Protein AF-A0A935GB33-F1 (afdb_monomer)

Radius of gyration: 17.83 Å; Cα contacts (8 Å, |Δi|>4): 329; chains: 1; bounding box: 33×54×45 Å

Mean predicted aligned error: 6.92 Å

Structure (mmCIF, N/CA/C/O backbone):
data_AF-A0A935GB33-F1
#
_entry.id   AF-A0A935GB33-F1
#
loop_
_atom_site.group_PDB
_atom_site.id
_atom_site.type_symbol
_atom_site.label_atom_id
_atom_site.label_alt_id
_atom_site.label_c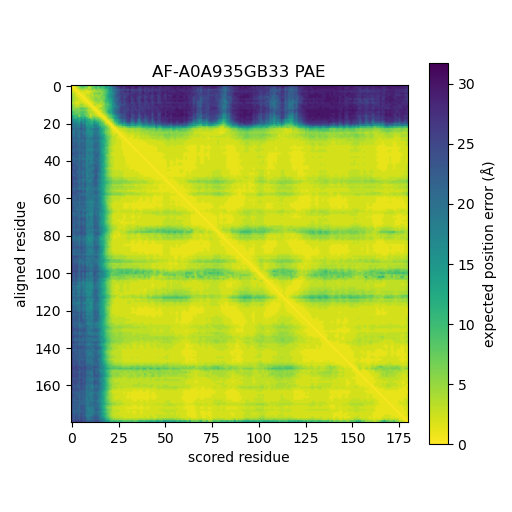omp_id
_atom_site.label_asym_id
_atom_site.label_entity_id
_atom_site.label_seq_id
_atom_site.pdbx_PDB_ins_code
_atom_site.Cartn_x
_atom_site.Cartn_y
_atom_site.Cartn_z
_atom_site.occupancy
_atom_site.B_iso_or_equiv
_atom_site.auth_seq_id
_atom_site.auth_comp_id
_atom_site.auth_asym_id
_atom_site.auth_atom_id
_atom_site.pdbx_PDB_model_num
ATOM 1 N N . MET A 1 1 ? 1.164 32.847 28.501 1.00 50.59 1 MET A N 1
ATOM 2 C CA . MET A 1 1 ? 0.977 33.457 27.166 1.00 50.59 1 MET A CA 1
ATOM 3 C C . MET A 1 1 ? 1.700 32.565 26.165 1.00 50.59 1 MET A C 1
ATOM 5 O O . MET A 1 1 ? 2.848 32.253 26.447 1.00 50.59 1 MET A O 1
ATOM 9 N N . PRO A 1 2 ? 1.063 32.065 25.093 1.00 57.72 2 PRO A N 1
ATOM 10 C CA . PRO A 1 2 ? 1.749 31.252 24.087 1.00 57.72 2 PRO A CA 1
ATOM 11 C C . PRO A 1 2 ? 2.741 32.100 23.282 1.00 57.72 2 PRO A C 1
ATOM 13 O O . PRO A 1 2 ? 2.405 33.224 22.909 1.00 57.72 2 PRO A O 1
ATOM 16 N N . GLU A 1 3 ? 3.931 31.573 22.997 1.00 69.00 3 GLU A N 1
ATOM 17 C CA . GLU A 1 3 ? 4.919 32.260 22.161 1.00 69.00 3 GLU A CA 1
ATOM 18 C C . GLU A 1 3 ? 4.658 31.997 20.673 1.00 69.00 3 GLU A C 1
ATOM 20 O O . GLU A 1 3 ? 4.295 30.889 20.268 1.00 69.00 3 GLU A O 1
ATOM 25 N N . LEU A 1 4 ? 4.817 33.039 19.854 1.00 71.38 4 LEU A N 1
ATOM 26 C CA . LEU A 1 4 ? 4.631 32.997 18.405 1.00 71.38 4 LEU A CA 1
ATOM 27 C C . LEU A 1 4 ? 5.950 33.336 17.703 1.00 71.38 4 LEU A C 1
ATOM 29 O O . LEU A 1 4 ? 6.649 34.268 18.099 1.00 71.38 4 LEU A O 1
ATOM 33 N N . ASN A 1 5 ? 6.283 32.627 16.623 1.00 74.00 5 ASN A N 1
ATOM 34 C CA . ASN A 1 5 ? 7.422 32.988 15.777 1.00 74.00 5 ASN A CA 1
ATOM 35 C C . ASN A 1 5 ? 7.107 34.198 14.872 1.00 74.00 5 ASN A C 1
ATOM 37 O O . ASN A 1 5 ? 5.963 34.633 14.752 1.00 74.00 5 ASN A O 1
ATOM 41 N N . ARG A 1 6 ? 8.115 34.701 14.141 1.00 71.12 6 ARG A N 1
ATOM 42 C CA . ARG A 1 6 ? 7.979 35.841 13.200 1.00 71.12 6 ARG A CA 1
ATOM 43 C C . ARG A 1 6 ? 6.944 35.641 12.078 1.00 71.12 6 ARG A C 1
ATOM 45 O O . ARG A 1 6 ? 6.646 36.589 11.362 1.00 71.12 6 ARG A O 1
ATOM 52 N N . LYS A 1 7 ? 6.429 34.422 11.894 1.00 69.50 7 LYS A N 1
ATOM 53 C CA . LYS A 1 7 ? 5.377 34.072 10.927 1.00 69.50 7 LYS A CA 1
ATOM 54 C C . LYS A 1 7 ? 4.004 33.864 11.586 1.00 69.50 7 LYS A C 1
ATOM 56 O O . LYS A 1 7 ? 3.079 33.454 10.898 1.00 69.50 7 LYS A O 1
ATOM 61 N N . GLY A 1 8 ? 3.868 34.125 12.889 1.00 65.06 8 GLY A N 1
ATOM 62 C CA . GLY A 1 8 ? 2.619 33.960 13.635 1.00 65.06 8 GLY A CA 1
ATOM 63 C C . GLY A 1 8 ? 2.299 32.517 14.037 1.00 65.06 8 GLY A C 1
ATOM 64 O O . GLY A 1 8 ? 1.155 32.231 14.374 1.00 65.06 8 GLY A O 1
ATOM 65 N N . ASN A 1 9 ? 3.273 31.599 14.009 1.00 66.69 9 ASN A N 1
ATOM 66 C CA . ASN A 1 9 ? 3.050 30.208 14.419 1.00 66.69 9 ASN A CA 1
ATOM 67 C C . ASN A 1 9 ? 3.400 30.004 15.891 1.00 66.69 9 ASN A C 1
ATOM 69 O O . ASN A 1 9 ? 4.436 30.489 16.338 1.00 66.69 9 ASN A O 1
ATOM 73 N N . LEU A 1 10 ? 2.594 29.205 16.593 1.00 64.31 10 LEU A N 1
ATOM 74 C CA . LEU A 1 10 ? 2.860 28.764 17.963 1.00 64.31 10 LEU A CA 1
ATOM 75 C C . LEU A 1 10 ? 4.163 27.959 18.043 1.00 64.31 10 LEU A C 1
ATOM 77 O O . LEU A 1 10 ? 4.346 26.977 17.314 1.00 64.31 10 LEU A O 1
ATOM 81 N N . ILE A 1 11 ? 5.044 28.377 18.945 1.00 66.94 11 ILE A N 1
ATOM 82 C CA . ILE A 1 11 ? 6.321 27.729 19.247 1.00 66.94 11 ILE A CA 1
ATOM 83 C C . ILE A 1 11 ? 6.342 27.241 20.699 1.00 66.94 11 ILE A C 1
ATOM 85 O O . ILE A 1 11 ? 5.613 27.758 21.549 1.00 66.94 11 ILE A O 1
ATOM 89 N N . ASP A 1 12 ? 7.111 26.190 20.967 1.00 69.25 12 ASP A N 1
ATOM 90 C CA . ASP A 1 12 ? 7.412 25.761 22.334 1.00 69.25 12 ASP A CA 1
ATOM 91 C C . ASP A 1 12 ? 8.502 26.638 22.978 1.00 69.25 12 ASP A C 1
ATOM 93 O O . ASP A 1 12 ? 9.050 27.536 22.338 1.00 69.25 12 ASP A O 1
ATOM 97 N N . GLY A 1 13 ? 8.809 26.384 24.256 1.00 62.38 13 GLY A N 1
ATOM 98 C CA . GLY A 1 13 ? 9.812 27.138 25.021 1.00 62.38 13 GLY A CA 1
ATOM 99 C C . GLY A 1 13 ? 11.254 27.011 24.504 1.00 62.38 13 GL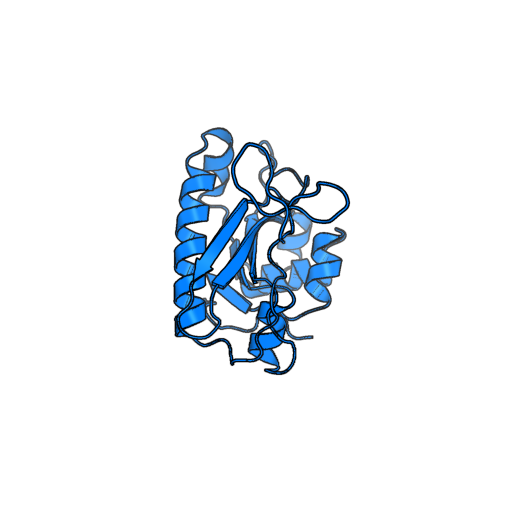Y A C 1
ATOM 100 O O . GLY A 1 13 ? 12.140 27.663 25.047 1.00 62.38 13 GLY A O 1
ATOM 101 N N . GLU A 1 14 ? 11.492 26.203 23.466 1.00 69.00 14 GLU A N 1
ATOM 102 C CA . GLU A 1 14 ? 12.777 26.063 22.770 1.00 69.00 14 GLU A CA 1
ATOM 103 C C . GLU A 1 14 ? 12.753 26.688 21.359 1.00 69.00 14 GLU A C 1
ATOM 105 O O . GLU A 1 14 ? 13.723 26.591 20.605 1.00 69.00 14 GLU A O 1
ATOM 110 N N . GLY A 1 15 ? 11.653 27.347 20.974 1.00 51.81 15 GLY A N 1
ATOM 111 C CA . GLY A 1 15 ? 11.504 27.995 19.672 1.00 51.81 15 GLY A CA 1
ATOM 112 C C . GLY A 1 15 ? 11.210 27.040 18.511 1.00 51.81 15 GLY A C 1
ATOM 113 O O . GLY A 1 15 ? 11.241 27.466 17.349 1.00 51.81 15 GLY A O 1
ATOM 114 N N . GLN A 1 16 ? 10.901 25.767 18.783 1.00 49.91 16 GLN A N 1
ATOM 115 C CA . GLN A 1 16 ? 10.479 24.818 17.755 1.00 49.91 16 GLN A CA 1
ATOM 116 C C . GLN A 1 16 ? 8.986 24.980 17.469 1.00 49.91 16 GLN A C 1
ATOM 118 O O . GLN A 1 16 ? 8.183 25.286 18.350 1.00 49.91 16 GLN A O 1
ATOM 123 N N . MET A 1 17 ? 8.587 24.789 16.204 1.00 50.03 17 MET A N 1
ATOM 124 C CA . MET A 1 17 ? 7.161 24.749 15.879 1.00 50.03 17 MET A CA 1
ATOM 125 C C . MET A 1 17 ? 6.519 23.609 16.656 1.00 50.03 17 MET A C 1
ATOM 127 O O . MET A 1 17 ? 6.901 22.452 16.475 1.00 50.03 17 MET A O 1
ATOM 131 N N . LYS A 1 18 ? 5.497 23.932 17.451 1.00 45.66 18 LYS A N 1
ATOM 132 C CA . LYS A 1 18 ? 4.696 22.930 18.142 1.00 45.66 18 LYS A CA 1
ATOM 133 C C . LYS A 1 18 ? 3.981 22.100 17.074 1.00 45.66 18 LYS A C 1
ATOM 135 O O . LYS A 1 18 ? 3.004 22.552 16.475 1.00 45.66 18 LYS A O 1
ATOM 140 N N . GLY A 1 19 ? 4.517 20.923 16.748 1.00 48.41 19 GLY A N 1
ATOM 141 C CA . GLY A 1 19 ? 3.846 19.988 15.851 1.00 48.41 19 GLY A CA 1
ATOM 142 C C . GLY A 1 19 ? 2.452 19.723 16.409 1.00 48.41 19 GLY A C 1
ATOM 143 O O . GLY A 1 19 ? 2.329 19.442 17.599 1.00 48.41 19 GLY A O 1
ATOM 144 N N . LYS A 1 20 ? 1.399 19.864 15.590 1.00 51.56 20 LYS A N 1
ATOM 145 C CA . LYS A 1 20 ? 0.052 19.418 15.979 1.00 51.56 20 LYS A CA 1
ATOM 146 C C . LYS A 1 20 ? 0.195 17.987 16.500 1.00 51.56 20 LYS A C 1
ATOM 148 O O . LYS A 1 20 ? 0.631 17.118 15.746 1.00 51.56 20 LYS A O 1
ATOM 153 N N . GLU A 1 21 ? -0.118 17.755 17.772 1.00 54.72 21 GLU A N 1
ATOM 154 C CA . GLU A 1 21 ? -0.165 16.399 18.308 1.00 54.72 21 GLU A CA 1
ATOM 155 C C . GLU A 1 21 ? -1.180 15.612 17.480 1.00 54.72 21 GLU A C 1
ATOM 157 O O . GLU A 1 21 ? -2.359 15.962 17.413 1.00 54.72 21 GLU A O 1
ATOM 162 N N . GLU A 1 22 ? -0.714 14.579 16.783 1.00 65.81 22 GLU A N 1
ATOM 163 C CA . GLU A 1 22 ? -1.601 13.687 16.048 1.00 65.81 22 GLU A CA 1
ATOM 164 C C . GLU A 1 22 ? -2.379 12.844 17.051 1.00 65.81 22 GLU A C 1
ATOM 166 O O . GLU A 1 22 ? -1.890 11.829 17.558 1.00 65.81 22 GLU A O 1
ATOM 171 N N . VAL A 1 23 ? -3.591 13.305 17.353 1.00 82.38 23 VAL A N 1
ATOM 172 C CA . VAL A 1 23 ? -4.517 12.633 18.257 1.00 82.38 23 VAL A CA 1
ATOM 173 C C . VAL A 1 23 ? -4.934 11.305 17.639 1.00 82.38 23 VAL A C 1
ATOM 175 O O . VAL A 1 23 ? -5.367 11.238 16.484 1.00 82.38 23 VAL A O 1
ATOM 178 N N . ARG A 1 24 ? -4.799 10.230 18.416 1.00 89.81 24 ARG A N 1
ATOM 179 C CA . ARG A 1 24 ? -5.243 8.896 18.021 1.00 89.81 24 ARG A CA 1
ATOM 180 C C . ARG A 1 24 ? -6.766 8.800 18.135 1.00 89.81 24 ARG A C 1
ATOM 182 O O . ARG A 1 24 ? -7.323 9.179 19.157 1.00 89.81 24 ARG A O 1
ATOM 189 N N . THR A 1 25 ? -7.407 8.276 17.098 1.00 91.62 25 THR A N 1
ATOM 190 C CA . THR A 1 25 ? -8.858 8.020 17.044 1.00 91.62 25 THR A CA 1
ATOM 191 C C . THR A 1 25 ? -9.121 6.524 17.100 1.00 91.62 25 THR A C 1
ATOM 193 O O . THR A 1 25 ? -8.315 5.742 16.599 1.00 91.62 25 THR A O 1
ATOM 196 N N . TYR A 1 26 ? -10.224 6.121 17.719 1.00 92.75 26 TYR A N 1
ATOM 197 C CA . TYR A 1 26 ? -10.604 4.708 17.887 1.00 92.75 26 TYR A CA 1
ATOM 198 C C . TYR A 1 26 ? -11.935 4.381 17.205 1.00 92.75 26 TYR A C 1
ATOM 200 O O . TYR A 1 26 ? -12.361 3.230 17.179 1.00 92.75 26 TYR A O 1
ATOM 208 N N . GLU A 1 27 ? -12.564 5.386 16.605 1.00 92.94 27 GLU A N 1
ATOM 209 C CA . GLU A 1 27 ? -13.714 5.273 15.729 1.00 92.94 27 GLU A CA 1
ATOM 210 C C . GLU A 1 27 ? -13.406 4.275 14.610 1.00 92.94 27 GLU A C 1
ATOM 212 O O . GLU A 1 27 ? -12.308 4.250 14.042 1.00 92.94 27 GLU A O 1
ATOM 217 N N . LYS A 1 28 ? -14.369 3.400 14.318 1.00 91.69 28 LYS A N 1
ATOM 218 C CA . LYS A 1 28 ? -14.201 2.343 13.321 1.00 91.69 28 LYS A CA 1
ATOM 219 C C . LYS A 1 28 ? -13.955 2.962 11.948 1.00 91.69 28 LYS A C 1
ATOM 221 O O . LYS A 1 28 ? -14.743 3.793 11.515 1.00 91.69 28 LYS A O 1
ATOM 226 N N . LEU A 1 29 ? -12.920 2.507 11.244 1.00 93.56 29 LEU A N 1
ATOM 227 C CA . LEU A 1 29 ? -12.699 2.900 9.855 1.00 93.56 29 LEU A CA 1
ATOM 228 C C . LEU A 1 29 ? -13.766 2.244 8.964 1.00 93.56 29 LEU A C 1
ATOM 230 O O . LEU A 1 29 ? -13.906 1.020 8.962 1.00 93.56 29 LEU A O 1
ATOM 234 N N . THR A 1 30 ? -14.552 3.052 8.256 1.00 94.00 30 THR A N 1
ATOM 235 C CA . THR A 1 30 ? -15.691 2.583 7.452 1.00 94.00 30 THR A CA 1
ATOM 236 C C . THR A 1 30 ? -15.315 2.353 5.991 1.00 94.00 30 THR A C 1
ATOM 238 O O . THR A 1 30 ? -14.260 2.776 5.519 1.00 94.00 30 THR A O 1
ATOM 241 N N . LYS A 1 31 ? -16.214 1.709 5.242 1.00 95.62 31 LYS A N 1
ATOM 242 C CA . LYS A 1 31 ? -16.109 1.564 3.785 1.00 95.62 31 LYS A CA 1
ATOM 243 C C . LYS A 1 31 ? -16.057 2.920 3.079 1.00 95.62 31 LYS A C 1
ATOM 245 O O . LYS A 1 31 ? -15.326 3.088 2.107 1.00 95.62 31 LYS A O 1
ATOM 250 N N . GLU A 1 32 ? -16.824 3.888 3.563 1.00 95.38 32 GLU A N 1
ATOM 251 C CA . GLU A 1 32 ? -16.869 5.253 3.043 1.00 95.38 32 GLU A CA 1
ATOM 252 C C . GLU A 1 32 ? -15.530 5.961 3.261 1.00 95.38 32 GLU A C 1
ATOM 254 O O . GLU A 1 32 ? -15.007 6.562 2.323 1.00 95.38 32 GLU A O 1
ATOM 259 N N . ASP A 1 33 ? -14.926 5.797 4.444 1.00 95.75 33 ASP A N 1
ATOM 260 C CA . ASP A 1 33 ? -13.579 6.306 4.719 1.00 95.75 33 ASP A CA 1
ATOM 261 C C . ASP A 1 33 ? -12.549 5.669 3.762 1.00 95.75 33 ASP A C 1
ATOM 263 O O . ASP A 1 33 ? -11.711 6.371 3.196 1.00 95.75 33 ASP A O 1
ATOM 267 N N . LEU A 1 34 ? -12.630 4.353 3.508 1.00 97.56 34 LEU A N 1
ATOM 268 C CA . LEU A 1 34 ? -11.745 3.677 2.547 1.00 97.56 34 LEU A CA 1
ATOM 269 C C . LEU A 1 34 ? -11.911 4.197 1.114 1.00 97.56 34 LEU A C 1
ATOM 271 O O . LEU A 1 34 ? -10.910 4.354 0.414 1.00 97.56 34 LEU A O 1
ATOM 275 N N . LYS A 1 35 ? -13.140 4.502 0.677 1.00 97.31 35 LYS A N 1
ATOM 276 C CA . LYS A 1 35 ? -13.392 5.121 -0.638 1.00 97.31 35 LYS A CA 1
ATOM 277 C C . LYS A 1 35 ? -12.773 6.515 -0.724 1.00 97.31 35 LYS A C 1
ATOM 279 O O . LYS A 1 35 ? -12.182 6.859 -1.746 1.00 97.31 35 LYS A O 1
ATOM 284 N N . GLU A 1 36 ? -12.874 7.305 0.342 1.00 96.94 36 GLU A N 1
ATOM 285 C CA . GLU A 1 36 ? -12.264 8.636 0.397 1.00 96.94 36 GLU A CA 1
ATOM 286 C C . GLU A 1 36 ? -10.727 8.542 0.329 1.00 96.94 36 GLU A C 1
ATOM 288 O O . GLU A 1 36 ? -10.080 9.252 -0.446 1.00 96.94 36 GLU A O 1
ATOM 293 N N . ILE A 1 37 ? -10.133 7.595 1.066 1.00 98.06 37 ILE A N 1
ATOM 294 C CA . ILE A 1 37 ? -8.691 7.310 1.010 1.00 98.06 37 ILE A CA 1
ATOM 295 C C . ILE A 1 37 ? -8.279 6.856 -0.399 1.00 98.06 37 ILE A C 1
ATOM 297 O O . ILE A 1 37 ? -7.273 7.341 -0.924 1.00 98.06 37 ILE A O 1
ATOM 301 N N . GLU A 1 38 ? -9.044 5.959 -1.032 1.00 98.50 38 GLU A N 1
ATOM 302 C CA . GLU A 1 38 ? -8.798 5.501 -2.404 1.00 98.50 38 GLU A CA 1
ATOM 303 C C . GLU A 1 38 ? -8.821 6.676 -3.395 1.00 98.50 38 GLU A C 1
ATOM 305 O O . GLU A 1 38 ? -7.942 6.779 -4.256 1.00 98.50 38 GLU A O 1
ATOM 310 N N . GLN A 1 39 ? -9.772 7.605 -3.259 1.00 98.00 39 GLN A N 1
ATOM 311 C CA . GLN A 1 39 ? -9.845 8.792 -4.109 1.00 98.00 39 GLN A CA 1
ATOM 312 C C . GLN A 1 39 ? -8.578 9.650 -3.988 1.00 98.00 39 GLN A C 1
ATOM 314 O O . GLN A 1 39 ? -7.959 9.976 -5.007 1.00 98.00 39 GLN A O 1
ATOM 319 N N . TYR A 1 40 ? -8.139 9.963 -2.766 1.00 98.25 40 TYR A N 1
ATOM 320 C CA . TYR A 1 40 ? -6.897 10.715 -2.570 1.00 98.25 40 TYR A CA 1
ATOM 321 C C . TYR A 1 40 ? -5.671 9.951 -3.086 1.00 98.25 40 TYR A C 1
ATOM 323 O O . TYR A 1 40 ? -4.739 10.554 -3.625 1.00 98.25 40 TYR A O 1
ATOM 331 N N . ALA A 1 41 ? -5.674 8.621 -2.981 1.00 98.56 41 ALA A N 1
ATOM 332 C CA . ALA A 1 41 ? -4.616 7.794 -3.540 1.00 98.56 41 ALA A CA 1
ATOM 333 C C . ALA A 1 41 ? -4.583 7.857 -5.078 1.00 98.56 41 ALA A C 1
ATOM 335 O O . ALA A 1 41 ? -3.506 7.975 -5.663 1.00 98.56 41 ALA A O 1
ATOM 336 N N . LYS A 1 42 ? -5.741 7.856 -5.750 1.00 98.44 42 LYS A N 1
ATOM 337 C CA . LYS A 1 42 ? -5.839 8.024 -7.212 1.00 98.44 42 LYS A CA 1
ATOM 338 C C . LYS A 1 42 ? -5.356 9.405 -7.669 1.00 98.44 42 LYS A C 1
ATOM 340 O O . LYS A 1 42 ? -4.692 9.508 -8.701 1.00 98.44 42 LYS A O 1
ATOM 345 N N . GLU A 1 43 ? -5.641 10.464 -6.913 1.00 98.31 43 GLU A N 1
ATOM 346 C CA . GLU A 1 43 ? -5.107 11.810 -7.182 1.00 98.31 43 GLU A CA 1
ATOM 347 C C . GLU A 1 43 ? -3.575 11.841 -7.080 1.00 98.31 43 GLU A C 1
ATOM 349 O O . GLU A 1 43 ? -2.885 12.364 -7.962 1.00 98.31 43 GLU A O 1
ATOM 354 N N . GLU A 1 44 ? -3.025 11.221 -6.036 1.00 98.31 44 GLU A N 1
ATOM 355 C CA . GLU A 1 44 ? -1.581 11.091 -5.861 1.00 98.31 44 GLU A CA 1
ATOM 356 C C . GLU A 1 44 ? -0.932 10.232 -6.955 1.00 98.31 44 GLU A C 1
ATOM 358 O O . GLU A 1 44 ? 0.160 10.574 -7.420 1.00 98.31 44 GLU A O 1
ATOM 363 N N . LEU A 1 45 ? -1.588 9.153 -7.398 1.00 98.38 45 LEU A N 1
ATOM 364 C CA . LEU A 1 45 ? -1.121 8.328 -8.514 1.00 98.38 45 LEU A CA 1
ATOM 365 C C . LEU A 1 45 ? -0.972 9.170 -9.781 1.00 98.38 45 LEU A C 1
ATOM 367 O O . LEU A 1 45 ? 0.104 9.187 -10.376 1.00 98.38 45 LEU A O 1
ATOM 371 N N . LYS A 1 46 ? -2.014 9.929 -10.147 1.00 97.94 46 LYS A N 1
ATOM 372 C CA . LYS A 1 46 ? -1.983 10.841 -11.302 1.00 97.94 46 LYS A CA 1
ATOM 373 C C . LYS A 1 46 ? -0.838 11.845 -11.177 1.00 97.94 46 LYS A C 1
ATOM 375 O O . LYS A 1 46 ? -0.050 12.012 -12.103 1.00 97.94 46 LYS A O 1
ATOM 380 N N . ARG A 1 47 ? -0.676 12.471 -10.006 1.00 97.25 47 ARG A N 1
ATOM 381 C CA . ARG A 1 47 ? 0.427 13.414 -9.749 1.00 97.25 47 ARG A CA 1
ATOM 382 C C . ARG A 1 47 ? 1.805 12.757 -9.895 1.00 97.25 47 ARG A C 1
ATOM 384 O O . ARG A 1 47 ? 2.742 13.400 -10.370 1.00 97.25 47 ARG A O 1
ATOM 391 N N . PHE A 1 48 ? 1.956 11.516 -9.436 1.00 96.94 48 PHE A N 1
ATOM 392 C CA . PHE A 1 48 ? 3.203 10.764 -9.543 1.00 96.94 48 PHE A CA 1
ATOM 393 C C . PHE A 1 48 ? 3.531 10.423 -11.002 1.00 96.94 48 PHE A C 1
ATOM 395 O O . PHE A 1 48 ? 4.653 10.695 -11.432 1.00 96.94 48 PHE A O 1
ATOM 402 N N . LEU A 1 49 ? 2.551 9.912 -11.753 1.00 96.88 49 LEU A N 1
ATOM 403 C CA . LEU A 1 49 ? 2.700 9.501 -13.153 1.00 96.88 49 LEU A CA 1
ATOM 404 C C . LEU A 1 49 ? 2.811 10.683 -14.130 1.00 96.88 49 LEU A C 1
ATOM 406 O O . LEU A 1 49 ? 3.448 10.547 -15.167 1.00 96.88 49 LEU A O 1
ATOM 410 N N . ASN A 1 50 ? 2.306 11.872 -13.781 1.00 96.38 50 ASN A N 1
ATOM 411 C CA . ASN A 1 50 ? 2.480 13.087 -14.594 1.00 96.38 50 ASN A CA 1
ATOM 412 C C . ASN A 1 50 ? 3.947 13.526 -14.749 1.00 96.38 50 ASN A C 1
ATOM 414 O O . ASN A 1 50 ? 4.266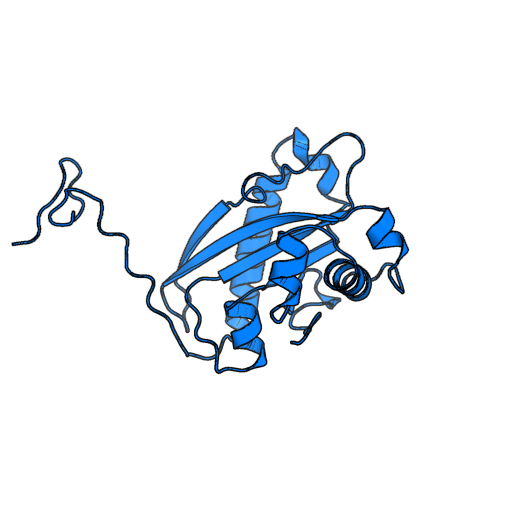 14.362 -15.593 1.00 96.38 50 ASN A O 1
ATOM 418 N N . LYS A 1 51 ? 4.859 12.993 -13.933 1.00 94.56 51 LYS A N 1
ATOM 419 C CA . LYS A 1 51 ? 6.294 13.221 -14.097 1.00 94.56 51 LYS A CA 1
ATOM 420 C C . LYS A 1 51 ? 6.814 12.323 -15.214 1.00 94.56 51 LYS A C 1
ATOM 422 O O . LYS A 1 51 ? 6.797 11.110 -15.046 1.00 94.56 51 LYS A O 1
ATOM 427 N N . GLU A 1 52 ? 7.374 12.914 -16.271 1.00 92.94 52 GLU A N 1
ATOM 428 C CA . GLU A 1 52 ? 7.859 12.199 -17.467 1.00 92.94 52 GLU A CA 1
ATOM 429 C C . GLU A 1 52 ? 8.660 10.932 -17.136 1.00 92.94 52 GLU A C 1
ATOM 431 O O . GLU A 1 52 ? 8.338 9.842 -17.595 1.00 92.94 52 GLU A O 1
ATOM 436 N N . LYS A 1 53 ? 9.624 11.055 -16.216 1.00 95.00 53 LYS A N 1
ATOM 437 C CA . LYS A 1 53 ? 10.455 9.943 -15.735 1.00 95.00 53 LYS A CA 1
ATOM 438 C C . LYS A 1 53 ? 9.656 8.723 -15.251 1.00 95.00 53 LYS A C 1
ATOM 440 O O . LYS A 1 53 ? 10.148 7.611 -15.371 1.00 95.00 53 LYS A O 1
ATOM 445 N N . TYR A 1 54 ? 8.486 8.914 -14.644 1.00 96.81 54 TYR A N 1
ATOM 446 C CA . TYR A 1 54 ? 7.719 7.856 -13.979 1.00 96.81 54 TYR A CA 1
ATOM 447 C C . TYR A 1 54 ? 6.500 7.377 -14.771 1.00 96.81 54 TYR A C 1
ATOM 449 O O . TYR A 1 54 ? 5.825 6.461 -14.306 1.00 96.81 54 TYR A O 1
ATOM 457 N N . LYS A 1 55 ? 6.246 7.917 -15.971 1.00 96.00 55 LYS A N 1
ATOM 458 C CA . LYS A 1 55 ? 5.156 7.457 -16.851 1.00 96.00 55 LYS A CA 1
ATOM 459 C C . LYS A 1 55 ? 5.230 5.964 -17.169 1.00 96.00 55 LYS A C 1
ATOM 461 O O . LYS A 1 55 ? 4.200 5.308 -17.255 1.00 96.00 55 LYS A O 1
ATOM 466 N N . VAL A 1 56 ? 6.438 5.398 -17.235 1.00 96.81 56 VAL A N 1
ATOM 467 C CA . VAL A 1 56 ? 6.662 3.955 -17.455 1.00 96.81 56 VAL A CA 1
ATOM 468 C C . VAL A 1 56 ? 5.954 3.053 -16.434 1.00 96.81 56 VAL A C 1
ATOM 470 O O . VAL A 1 56 ? 5.756 1.868 -16.693 1.00 96.81 56 VAL A O 1
ATOM 473 N N . TYR A 1 57 ? 5.567 3.594 -15.273 1.00 97.81 57 TYR A N 1
ATOM 474 C CA . TYR A 1 57 ? 4.869 2.853 -14.227 1.00 97.81 57 TYR A CA 1
ATOM 475 C C . TYR A 1 57 ? 3.341 2.827 -14.371 1.00 97.81 57 TYR A C 1
ATOM 477 O O . TYR A 1 57 ? 2.691 2.148 -13.578 1.00 97.81 57 TYR A O 1
ATOM 485 N N . GLU A 1 58 ? 2.757 3.514 -15.358 1.00 95.50 58 GLU A N 1
ATOM 486 C CA . GLU A 1 58 ? 1.300 3.572 -15.562 1.00 95.50 58 GLU A CA 1
ATOM 487 C C . GLU A 1 58 ? 0.681 2.175 -15.704 1.00 95.50 58 GLU A C 1
ATOM 489 O O . GLU A 1 58 ? -0.239 1.827 -14.970 1.00 95.50 58 GLU A O 1
ATOM 494 N N . ASN A 1 59 ? 1.285 1.323 -16.536 1.00 95.56 59 ASN A N 1
ATOM 495 C CA . ASN A 1 59 ? 0.847 -0.063 -16.751 1.00 95.56 59 ASN A CA 1
ATOM 496 C C . ASN A 1 59 ? 1.549 -1.074 -15.830 1.00 95.56 59 ASN A C 1
ATOM 498 O O . ASN A 1 59 ? 1.518 -2.278 -16.077 1.00 95.56 59 ASN A O 1
ATOM 502 N N . LYS A 1 60 ? 2.234 -0.592 -14.788 1.00 97.94 60 LYS A N 1
ATOM 503 C CA . LYS A 1 60 ? 2.969 -1.435 -13.834 1.00 97.94 60 LYS A CA 1
ATOM 504 C C . LYS A 1 60 ? 2.369 -1.414 -12.442 1.00 97.94 60 LYS A C 1
ATOM 506 O O . LYS A 1 60 ? 2.901 -2.091 -11.569 1.00 97.94 60 LYS A O 1
ATOM 511 N N . LEU A 1 61 ? 1.314 -0.640 -12.200 1.00 98.44 61 LEU A N 1
ATOM 512 C CA . LEU A 1 61 ? 0.635 -0.647 -10.912 1.00 98.44 61 LEU A CA 1
ATOM 513 C C . LEU A 1 61 ? 0.040 -2.037 -10.658 1.00 98.44 61 LEU A C 1
ATOM 515 O O . LEU A 1 61 ? -0.780 -2.515 -11.431 1.00 98.44 61 LEU A O 1
ATOM 519 N N . ILE A 1 62 ? 0.474 -2.670 -9.572 1.00 98.50 62 ILE A N 1
ATOM 520 C CA . ILE A 1 62 ? -0.068 -3.940 -9.081 1.00 98.50 62 ILE A CA 1
ATOM 521 C C . ILE A 1 62 ? -1.276 -3.638 -8.199 1.00 98.50 62 ILE A C 1
ATOM 523 O O . ILE A 1 62 ? -2.355 -4.176 -8.413 1.00 98.50 62 ILE A O 1
ATOM 527 N N . ALA A 1 63 ? -1.083 -2.766 -7.205 1.00 98.69 63 ALA A N 1
ATOM 528 C CA . ALA A 1 63 ? -2.105 -2.440 -6.224 1.00 98.69 63 ALA A CA 1
ATOM 529 C C . ALA A 1 63 ? -1.814 -1.135 -5.475 1.00 98.69 63 ALA A C 1
ATOM 531 O O . ALA A 1 63 ? -0.667 -0.695 -5.351 1.00 98.69 63 ALA A O 1
ATOM 532 N N . ILE A 1 64 ? -2.869 -0.564 -4.906 1.00 98.81 64 ILE A N 1
ATOM 533 C CA . ILE A 1 64 ? -2.836 0.431 -3.842 1.00 98.81 64 ILE A CA 1
ATOM 534 C C . ILE A 1 64 ? -3.434 -0.224 -2.599 1.00 98.81 64 ILE A C 1
ATOM 536 O O . ILE A 1 64 ? -4.520 -0.805 -2.668 1.00 98.81 64 ILE A O 1
ATOM 540 N N . CYS A 1 65 ? -2.751 -0.118 -1.463 1.00 98.81 65 CYS A N 1
ATOM 541 C CA . CYS A 1 65 ? -3.198 -0.725 -0.212 1.00 98.81 65 CYS A CA 1
ATOM 542 C C . CYS A 1 65 ? -3.127 0.256 0.954 1.00 98.81 65 CYS A C 1
ATOM 544 O O . CYS A 1 65 ? -2.208 1.075 1.039 1.00 98.81 65 CYS A O 1
ATOM 546 N N . LEU A 1 66 ? -4.069 0.109 1.880 1.00 98.62 66 LEU A N 1
ATOM 547 C CA . LEU A 1 66 ? -3.962 0.631 3.231 1.00 98.62 66 LEU A CA 1
ATOM 548 C C . LEU A 1 66 ? -3.054 -0.306 4.033 1.00 98.62 66 LEU A C 1
ATOM 550 O O . LEU A 1 66 ? -3.224 -1.527 4.000 1.00 98.62 66 LEU A O 1
ATOM 554 N N . CYS A 1 67 ? -2.107 0.265 4.770 1.00 97.69 67 CYS A N 1
ATOM 555 C CA . CYS A 1 67 ? -1.114 -0.490 5.525 1.00 97.69 67 CYS A CA 1
ATOM 556 C C . CYS A 1 67 ? -0.983 0.021 6.967 1.00 97.69 67 CYS A C 1
ATOM 558 O O . CYS A 1 67 ? -1.552 1.040 7.360 1.00 97.69 67 CYS A O 1
ATOM 560 N N . GLN A 1 68 ? -0.148 -0.673 7.742 1.00 94.44 68 GLN A N 1
ATOM 561 C CA . GLN A 1 68 ? 0.290 -0.249 9.072 1.00 94.44 68 GLN A CA 1
ATOM 562 C C . GLN A 1 68 ? -0.873 -0.099 10.070 1.00 94.44 68 GLN A C 1
ATOM 564 O O . GLN A 1 68 ? -1.741 -0.963 10.138 1.00 94.44 68 GLN A O 1
ATOM 569 N N . GLY A 1 69 ? -0.843 0.932 10.923 1.00 94.12 69 GLY A N 1
ATOM 570 C CA . GLY A 1 69 ? -1.781 1.077 12.040 1.00 94.12 69 GLY A CA 1
ATOM 571 C C . GLY A 1 69 ? -3.231 1.205 11.587 1.00 94.12 69 GLY A C 1
ATOM 572 O O . GLY A 1 69 ? -4.092 0.545 12.150 1.00 94.12 69 GLY A O 1
ATOM 573 N N . ALA A 1 70 ? -3.491 1.983 10.534 1.00 95.81 70 ALA A N 1
ATOM 574 C CA . ALA A 1 70 ? -4.840 2.164 10.001 1.00 95.81 70 ALA A CA 1
ATOM 575 C C . ALA A 1 70 ? -5.417 0.872 9.395 1.00 95.81 70 ALA A C 1
ATOM 577 O O . ALA A 1 70 ? -6.589 0.572 9.606 1.00 95.81 70 ALA A O 1
ATOM 578 N N . ALA A 1 71 ? -4.599 0.082 8.689 1.00 97.50 71 ALA A N 1
ATOM 579 C CA . ALA A 1 71 ? -5.027 -1.224 8.184 1.00 97.50 71 ALA A CA 1
ATOM 580 C C . ALA A 1 71 ? -5.299 -2.211 9.319 1.00 97.50 71 ALA A C 1
ATOM 582 O O . ALA A 1 71 ? -6.309 -2.904 9.300 1.00 97.50 71 ALA A O 1
ATOM 583 N N . GLN A 1 72 ? -4.426 -2.239 10.328 1.00 97.00 72 GLN A N 1
ATOM 584 C CA . GLN A 1 72 ? -4.628 -3.075 11.505 1.00 97.00 72 GLN A CA 1
ATOM 585 C C . GLN A 1 72 ? -5.922 -2.700 12.241 1.00 97.00 72 GLN A C 1
ATOM 587 O O . GLN A 1 72 ? -6.708 -3.585 12.557 1.00 97.00 72 GLN A O 1
ATOM 592 N N . HIS A 1 73 ? -6.192 -1.400 12.415 1.00 96.06 73 HIS A N 1
ATOM 593 C CA . HIS A 1 73 ? -7.445 -0.903 12.996 1.00 96.06 73 HIS A CA 1
ATOM 594 C C . HIS A 1 73 ? -8.678 -1.335 12.214 1.00 96.06 73 HIS A C 1
ATOM 596 O O . HIS A 1 73 ? -9.703 -1.656 12.803 1.00 96.06 73 HIS A O 1
ATOM 602 N N . PHE A 1 74 ? -8.607 -1.309 10.881 1.00 96.38 74 PHE A N 1
ATOM 603 C CA . PHE A 1 74 ? -9.723 -1.733 10.041 1.00 96.38 74 PHE A CA 1
ATOM 604 C C . PHE A 1 74 ? -10.085 -3.203 10.289 1.00 96.38 74 PHE A C 1
ATOM 606 O O . PHE A 1 74 ? -11.266 -3.543 10.315 1.00 96.38 74 PHE A O 1
ATOM 613 N N . VAL A 1 75 ? -9.074 -4.049 10.508 1.00 95.94 75 VAL A N 1
ATOM 614 C CA . VAL A 1 75 ? -9.252 -5.481 10.771 1.00 95.94 75 VAL A CA 1
ATOM 615 C C . VAL A 1 75 ? -9.700 -5.746 12.211 1.00 95.94 75 VAL A C 1
ATOM 617 O O . VAL A 1 75 ? -10.672 -6.466 12.421 1.00 95.94 75 VAL A O 1
ATOM 620 N N . ASP A 1 76 ? -9.025 -5.165 13.210 1.00 94.19 76 ASP A N 1
ATOM 621 C CA . ASP A 1 76 ? -9.233 -5.527 14.620 1.00 94.19 76 ASP A CA 1
ATOM 622 C C . ASP A 1 76 ? -10.138 -4.574 15.420 1.00 94.19 76 ASP A C 1
ATOM 624 O O . ASP A 1 76 ? -10.643 -4.960 16.476 1.00 94.19 76 ASP A O 1
ATOM 628 N N . GLY A 1 77 ? -10.336 -3.339 14.952 1.00 92.00 77 GLY A N 1
ATOM 629 C CA . GLY A 1 77 ? -11.071 -2.271 15.641 1.00 92.00 77 GLY A CA 1
ATOM 630 C C . GLY A 1 77 ? -10.453 -1.792 16.963 1.00 92.00 77 GLY A C 1
ATOM 631 O O . GLY A 1 77 ? -11.074 -1.010 17.679 1.00 92.00 77 GLY A O 1
ATOM 632 N N . LYS A 1 78 ? -9.259 -2.272 17.321 1.00 91.06 78 LYS A N 1
ATOM 633 C CA . LYS A 1 78 ? -8.570 -2.021 18.598 1.00 91.06 78 LYS A CA 1
ATOM 634 C C . LYS A 1 78 ? -7.392 -1.069 18.425 1.00 91.06 78 LYS A C 1
ATOM 636 O O . LYS A 1 78 ? -7.103 -0.258 19.310 1.00 91.06 78 LYS A O 1
ATOM 641 N N . THR A 1 79 ? -6.682 -1.178 17.306 1.00 87.94 79 THR A N 1
ATOM 642 C CA . THR A 1 79 ? -5.465 -0.409 17.043 1.00 87.94 79 THR A CA 1
ATOM 643 C C . THR A 1 79 ? -5.804 1.020 16.626 1.00 87.94 79 THR A C 1
ATOM 645 O O . THR A 1 79 ? -5.875 1.301 15.448 1.00 87.94 79 THR A O 1
ATOM 648 N N . GLY A 1 80 ? -5.960 1.969 17.552 1.00 90.81 80 GLY A N 1
ATOM 649 C CA . GLY A 1 80 ? -6.360 3.331 17.161 1.00 90.81 80 GLY A CA 1
ATOM 650 C C . GLY A 1 80 ? -5.497 3.985 16.056 1.00 90.81 80 GLY A C 1
ATOM 651 O O . GLY A 1 80 ? -4.275 3.812 15.987 1.00 90.81 80 GLY A O 1
ATOM 652 N N . ILE A 1 81 ? -6.139 4.800 15.218 1.00 93.25 81 ILE A N 1
ATOM 653 C CA . ILE A 1 81 ? -5.566 5.453 14.037 1.00 93.25 81 ILE A CA 1
ATOM 654 C C . ILE A 1 81 ? -4.877 6.761 14.433 1.00 93.25 81 ILE A C 1
ATOM 656 O O . ILE A 1 81 ? -5.520 7.715 14.880 1.00 93.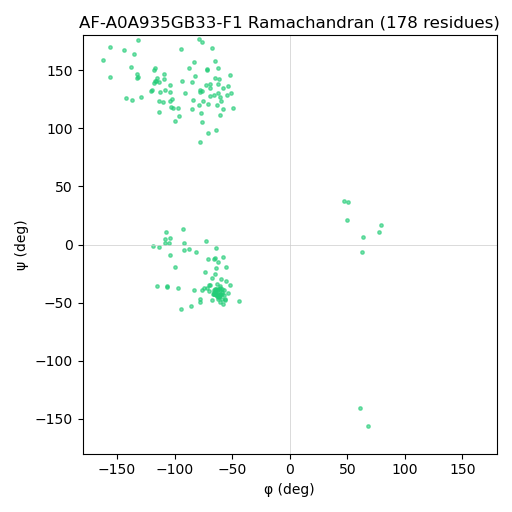25 81 ILE A O 1
ATOM 660 N N . LYS A 1 82 ? -3.561 6.839 14.224 1.00 92.69 82 LYS A N 1
ATOM 661 C CA . LYS A 1 82 ? -2.790 8.086 14.360 1.00 92.69 82 LYS A CA 1
ATOM 662 C C . LYS A 1 82 ? -2.651 8.783 13.005 1.00 92.69 82 LYS A C 1
ATOM 664 O O . LYS A 1 82 ? -3.067 9.925 12.843 1.00 92.69 82 LYS A O 1
ATOM 669 N N . ASP A 1 83 ? -2.128 8.041 12.044 1.00 94.50 83 ASP A N 1
ATOM 670 C CA . ASP A 1 83 ? -1.876 8.406 10.659 1.00 94.50 83 ASP A CA 1
ATOM 671 C C . ASP A 1 83 ? -2.336 7.276 9.723 1.00 94.50 83 ASP A C 1
ATOM 673 O O . ASP A 1 83 ? -2.614 6.151 10.150 1.00 94.50 83 ASP A O 1
ATOM 677 N N . ILE A 1 84 ? -2.472 7.604 8.439 1.00 97.12 84 ILE A N 1
ATOM 678 C CA . ILE A 1 84 ? -2.923 6.690 7.390 1.00 97.12 84 ILE A CA 1
ATOM 679 C C . ILE A 1 84 ? -1.753 6.449 6.438 1.00 97.12 84 ILE A C 1
ATOM 681 O O . ILE A 1 84 ? -1.327 7.362 5.734 1.00 97.12 84 ILE A O 1
ATOM 685 N N . ASP A 1 85 ? -1.249 5.219 6.385 1.00 97.88 85 ASP A N 1
ATOM 686 C CA . ASP A 1 85 ? -0.213 4.821 5.431 1.00 97.88 85 ASP A CA 1
ATOM 687 C C . ASP A 1 85 ? -0.846 4.139 4.215 1.00 97.88 85 ASP A C 1
ATOM 689 O O . ASP A 1 85 ? -1.431 3.059 4.326 1.00 97.88 85 ASP A O 1
ATOM 693 N N . VAL A 1 86 ? -0.673 4.739 3.038 1.00 98.62 86 VAL A N 1
ATOM 694 C CA . VAL A 1 86 ? -1.124 4.194 1.753 1.00 98.62 86 VAL A CA 1
ATOM 695 C C . VAL A 1 86 ? 0.083 3.846 0.895 1.00 98.62 86 VAL A C 1
ATOM 697 O O . VAL A 1 86 ? 0.924 4.699 0.592 1.00 98.62 86 VAL A O 1
ATOM 700 N N . TRP A 1 87 ? 0.159 2.591 0.467 1.00 98.62 87 TRP A N 1
ATOM 701 C CA . TRP A 1 87 ? 1.248 2.085 -0.359 1.00 98.62 87 TRP A CA 1
ATOM 702 C C . TRP A 1 87 ? 0.799 1.821 -1.787 1.00 98.62 87 TRP A C 1
ATOM 704 O O . TRP A 1 87 ? -0.211 1.168 -2.016 1.00 98.62 87 TRP A O 1
ATOM 714 N N . PHE A 1 88 ? 1.602 2.291 -2.736 1.00 98.69 88 PHE A N 1
ATOM 715 C CA . PHE A 1 88 ? 1.493 1.988 -4.156 1.00 98.69 88 PHE A CA 1
ATOM 716 C C . PHE A 1 88 ? 2.545 0.941 -4.494 1.00 98.69 88 PHE A C 1
ATOM 718 O O . PHE A 1 88 ? 3.746 1.205 -4.362 1.00 98.69 88 PHE A O 1
ATOM 725 N N . PHE A 1 89 ? 2.103 -0.228 -4.932 1.00 98.38 89 PHE A N 1
ATOM 726 C CA . PHE A 1 89 ? 2.967 -1.321 -5.347 1.00 98.38 89 PHE A CA 1
ATOM 727 C C . PHE A 1 89 ? 2.987 -1.401 -6.864 1.00 98.38 89 PHE A C 1
ATOM 729 O O . PHE A 1 89 ? 1.946 -1.535 -7.498 1.00 98.38 89 PHE A O 1
ATOM 736 N N . PHE A 1 90 ? 4.177 -1.324 -7.440 1.00 98.38 90 PHE A N 1
ATOM 737 C CA . PHE A 1 90 ? 4.409 -1.412 -8.873 1.00 98.38 90 PHE A CA 1
ATOM 738 C C . PHE A 1 90 ? 5.286 -2.619 -9.188 1.00 98.38 90 PHE A C 1
ATOM 740 O O . PHE A 1 90 ? 6.157 -2.959 -8.387 1.00 98.38 90 PHE A O 1
ATOM 747 N N . LYS A 1 91 ? 5.130 -3.215 -10.370 1.00 97.94 91 LYS A N 1
ATOM 748 C CA . LYS A 1 91 ? 6.175 -4.052 -10.966 1.00 97.94 91 LYS A CA 1
ATOM 749 C C . LYS A 1 91 ? 7.409 -3.185 -11.201 1.00 97.94 91 LYS A C 1
ATOM 751 O O . LYS A 1 91 ? 7.283 -2.001 -11.535 1.00 97.94 91 LYS A O 1
ATOM 756 N N . GLU A 1 92 ? 8.600 -3.734 -10.996 1.00 96.38 92 GLU A N 1
ATOM 757 C CA . GLU A 1 92 ? 9.816 -2.973 -11.248 1.00 96.38 92 GLU A CA 1
ATOM 758 C C . GLU A 1 92 ? 9.986 -2.612 -12.729 1.00 96.38 92 GLU A C 1
ATOM 760 O O . GLU A 1 92 ? 9.400 -3.190 -13.650 1.00 96.38 92 GLU A O 1
ATOM 765 N N . ASP A 1 93 ? 10.781 -1.578 -12.956 1.00 96.44 93 ASP A N 1
ATOM 766 C CA . ASP A 1 93 ? 11.236 -1.214 -14.283 1.00 96.44 93 ASP A CA 1
ATOM 767 C C . ASP A 1 93 ? 12.754 -1.358 -14.326 1.00 96.44 93 ASP A C 1
ATOM 769 O O . ASP A 1 93 ? 13.433 -1.099 -13.328 1.00 96.44 93 ASP A O 1
ATOM 773 N N . LYS A 1 94 ? 13.263 -1.856 -15.457 1.00 94.81 94 LYS A N 1
ATOM 774 C CA . LYS A 1 94 ? 14.682 -2.186 -15.613 1.00 94.81 94 LYS A CA 1
ATOM 775 C C . LYS A 1 94 ? 15.541 -0.922 -15.644 1.00 94.81 94 LYS A C 1
ATOM 777 O O . LYS A 1 94 ? 16.633 -0.918 -15.076 1.00 94.81 94 LYS A O 1
ATOM 782 N N . ASP A 1 95 ? 15.012 0.150 -16.227 1.00 94.94 95 ASP A N 1
ATOM 783 C CA . ASP A 1 95 ? 15.764 1.363 -16.543 1.00 94.94 95 ASP A CA 1
ATOM 784 C C . ASP A 1 95 ? 15.402 2.514 -15.597 1.00 94.94 95 ASP A C 1
ATOM 786 O O . ASP A 1 95 ? 16.256 3.295 -15.164 1.00 94.94 95 ASP A O 1
ATOM 790 N N . VAL A 1 96 ? 14.134 2.597 -15.199 1.00 95.69 96 VAL A N 1
ATOM 791 C CA . VAL A 1 96 ? 13.637 3.611 -14.273 1.00 95.69 96 VAL A CA 1
ATOM 792 C C . VAL A 1 96 ? 13.469 3.006 -12.888 1.00 95.69 96 VAL A C 1
ATOM 794 O O . VAL A 1 96 ? 12.736 2.048 -12.687 1.00 95.69 96 VAL A O 1
ATOM 797 N N . LYS A 1 97 ? 14.095 3.617 -11.878 1.00 94.50 97 LYS A N 1
ATOM 798 C CA . LYS A 1 97 ? 13.926 3.215 -10.474 1.00 94.50 97 LYS A CA 1
ATOM 799 C C . LYS A 1 97 ? 13.019 4.179 -9.717 1.00 94.50 97 LYS A C 1
ATOM 801 O O . LYS A 1 97 ? 13.214 5.397 -9.782 1.00 94.50 97 LYS A O 1
ATOM 806 N N . ILE A 1 98 ? 12.116 3.633 -8.902 1.00 93.31 98 ILE A N 1
ATOM 807 C CA . ILE A 1 98 ? 11.508 4.333 -7.760 1.00 93.31 98 ILE A CA 1
ATOM 808 C C . ILE A 1 98 ? 12.543 4.346 -6.623 1.00 93.31 98 ILE A C 1
ATOM 810 O O . ILE A 1 98 ? 12.888 3.280 -6.107 1.00 93.31 98 ILE A O 1
ATOM 814 N N . PRO A 1 99 ? 13.083 5.513 -6.220 1.00 88.81 99 PRO A N 1
ATOM 815 C CA . PRO A 1 99 ? 14.067 5.575 -5.148 1.00 88.81 99 PRO A CA 1
ATOM 816 C C . PRO A 1 99 ? 13.501 5.086 -3.812 1.00 88.81 99 PRO A C 1
ATOM 818 O O . PRO A 1 99 ? 12.413 5.481 -3.398 1.00 88.81 99 PRO A O 1
ATOM 821 N N . ASN A 1 100 ? 14.300 4.305 -3.081 1.00 83.69 100 ASN A N 1
ATOM 822 C CA . ASN A 1 100 ? 13.943 3.849 -1.734 1.00 83.69 100 ASN A CA 1
ATOM 823 C C . ASN A 1 100 ? 13.987 4.983 -0.689 1.00 83.69 100 ASN A C 1
ATOM 825 O O . ASN A 1 100 ? 13.486 4.810 0.421 1.00 83.69 100 ASN A O 1
ATOM 829 N N . PHE A 1 101 ? 14.566 6.149 -1.011 1.00 84.88 101 PHE A N 1
ATOM 830 C CA . PHE A 1 101 ? 14.642 7.277 -0.079 1.00 84.88 101 PHE A CA 1
ATOM 831 C C . PHE A 1 101 ? 13.238 7.737 0.331 1.00 84.88 101 PHE A C 1
ATOM 833 O O . PHE A 1 101 ? 12.461 8.230 -0.493 1.00 84.88 101 PHE A O 1
ATOM 840 N N . LYS A 1 102 ? 12.905 7.515 1.611 1.00 82.62 102 LYS A N 1
ATOM 841 C CA . LYS A 1 102 ? 11.564 7.701 2.192 1.00 82.62 102 LYS A CA 1
ATOM 842 C C . LYS A 1 102 ? 10.443 7.028 1.379 1.00 82.62 102 LYS A C 1
ATOM 844 O O . LYS A 1 102 ? 9.296 7.445 1.491 1.00 82.62 102 LYS A O 1
ATOM 849 N N . ASN A 1 103 ? 10.756 6.030 0.545 1.00 87.44 103 ASN A N 1
ATOM 850 C CA . ASN A 1 103 ? 9.837 5.421 -0.428 1.00 87.44 103 ASN A CA 1
ATOM 851 C C . ASN A 1 103 ? 9.060 6.464 -1.261 1.00 87.44 103 ASN A C 1
ATOM 853 O O . ASN A 1 103 ? 7.861 6.318 -1.494 1.00 87.44 103 ASN A O 1
ATOM 857 N N . MET A 1 104 ? 9.717 7.57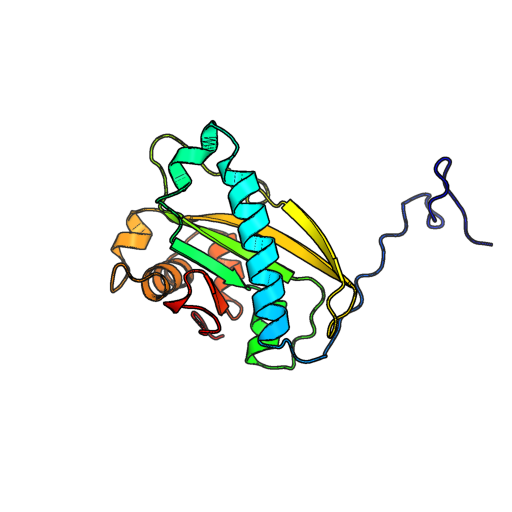2 -1.634 1.00 89.75 104 MET A N 1
ATOM 858 C CA . MET A 1 104 ? 9.087 8.713 -2.315 1.00 89.75 104 MET A CA 1
ATOM 859 C C . MET A 1 104 ? 7.815 9.242 -1.623 1.00 89.75 104 MET A C 1
ATOM 861 O O . MET A 1 104 ? 6.863 9.650 -2.296 1.00 89.75 104 MET A O 1
ATOM 865 N N . ARG A 1 105 ? 7.795 9.230 -0.283 1.00 95.12 105 ARG A N 1
ATOM 866 C CA . ARG A 1 105 ? 6.652 9.676 0.519 1.00 95.12 105 ARG A CA 1
ATOM 867 C C . ARG A 1 105 ? 6.178 11.065 0.093 1.00 95.12 105 ARG A C 1
ATOM 869 O O . ARG A 1 105 ? 6.963 12.014 0.030 1.00 95.12 105 ARG A O 1
ATOM 876 N N . LYS A 1 106 ? 4.871 11.180 -0.119 1.00 96.06 106 LYS A N 1
ATOM 877 C CA . LYS A 1 106 ? 4.140 12.446 -0.175 1.00 96.06 106 LYS A CA 1
ATOM 878 C C . LYS A 1 106 ? 3.077 12.420 0.915 1.00 96.06 106 LYS A C 1
ATOM 880 O O . LYS A 1 106 ? 2.358 11.437 1.010 1.00 96.06 106 LYS A O 1
ATOM 885 N N . SER A 1 107 ? 2.985 13.487 1.697 1.00 96.56 107 SER A N 1
ATOM 886 C CA . SER A 1 107 ? 2.030 13.583 2.802 1.00 96.56 107 SER A CA 1
ATOM 887 C C . SER A 1 107 ? 1.010 14.683 2.544 1.00 96.56 107 SER A C 1
ATOM 889 O O . SER A 1 107 ? 1.364 15.733 1.992 1.00 96.56 107 SER A O 1
ATOM 891 N N . VAL A 1 108 ? -0.234 14.446 2.950 1.00 96.25 108 VAL A N 1
ATOM 892 C CA . VAL A 1 108 ? -1.327 15.431 2.962 1.00 96.25 108 VAL A CA 1
ATOM 893 C C . VAL A 1 108 ? -2.128 15.287 4.252 1.00 96.25 108 VAL A C 1
ATOM 895 O O . VAL A 1 108 ? -2.194 14.195 4.804 1.00 96.25 108 VAL A O 1
ATOM 898 N N . SER A 1 109 ? -2.760 16.363 4.716 1.00 95.94 109 SER A N 1
ATOM 899 C CA . SER A 1 109 ? -3.744 16.298 5.803 1.00 95.94 109 SER A CA 1
ATOM 900 C C . SER A 1 109 ? -5.142 16.432 5.220 1.00 95.94 109 SER A C 1
ATOM 902 O O . SER A 1 109 ? -5.384 17.317 4.394 1.00 95.94 109 SER A O 1
ATOM 904 N N . LYS A 1 110 ? -6.047 15.540 5.619 1.00 94.94 110 LYS A N 1
ATOM 905 C CA . LYS A 1 110 ? -7.437 15.508 5.156 1.00 94.94 110 LYS A CA 1
ATOM 906 C C . LYS A 1 110 ? -8.370 15.359 6.344 1.00 94.94 110 LYS A C 1
ATOM 908 O O . LYS A 1 110 ? -8.036 14.683 7.314 1.00 94.94 110 LYS A O 1
ATOM 913 N N . LYS A 1 111 ? -9.520 16.024 6.271 1.00 93.50 111 LYS A N 1
ATOM 914 C CA . LYS A 1 111 ? -10.571 15.924 7.277 1.00 93.50 111 LYS A CA 1
ATOM 915 C C . LYS A 1 111 ? -11.591 14.902 6.805 1.00 93.50 111 LYS A C 1
ATOM 917 O O . LYS A 1 111 ? -12.319 15.175 5.861 1.00 93.50 111 LYS A O 1
ATOM 922 N N . PHE A 1 112 ? -11.630 13.777 7.498 1.00 90.31 112 PHE A N 1
ATOM 923 C CA . PHE A 1 112 ? -12.631 12.741 7.320 1.00 90.31 112 PHE A CA 1
ATOM 924 C C . PHE A 1 112 ? -13.839 13.043 8.199 1.00 90.31 112 PHE A C 1
ATOM 926 O O . PHE A 1 112 ? -13.714 13.658 9.265 1.00 90.31 112 PHE A O 1
ATOM 933 N N . THR A 1 113 ? -15.007 12.578 7.770 1.00 86.38 113 THR A N 1
ATOM 934 C CA . THR A 1 113 ? -16.252 12.766 8.525 1.00 86.38 113 THR A CA 1
ATOM 935 C C . THR A 1 113 ? -16.203 12.043 9.872 1.00 86.38 113 THR A C 1
ATOM 937 O O . THR A 1 113 ? -16.605 12.610 10.883 1.00 86.38 113 THR A O 1
ATOM 940 N N . ASN A 1 114 ? -15.676 10.816 9.891 1.00 86.50 114 ASN A N 1
ATOM 941 C CA . ASN A 1 114 ? -15.772 9.916 11.040 1.00 86.50 114 ASN A CA 1
ATOM 942 C C . ASN A 1 114 ? -14.525 9.927 11.943 1.00 86.50 114 ASN A C 1
ATOM 944 O O . ASN A 1 114 ? -14.631 9.874 13.161 1.00 86.50 114 ASN A O 1
ATOM 948 N N . ILE A 1 115 ? -13.331 10.043 11.355 1.00 90.38 115 ILE A N 1
ATOM 949 C CA . ILE A 1 115 ? -12.048 9.951 12.083 1.00 90.38 115 ILE A CA 1
ATOM 950 C C . ILE A 1 115 ? -11.328 11.302 12.223 1.00 90.38 115 ILE A C 1
ATOM 952 O O . ILE A 1 115 ? -10.163 11.356 12.618 1.00 90.38 115 ILE A O 1
ATOM 956 N N . GLY A 1 116 ? -12.004 12.405 11.889 1.00 91.19 116 GLY A N 1
ATOM 957 C CA . GLY A 1 116 ? -11.465 13.759 12.006 1.00 91.19 116 GLY A CA 1
ATOM 958 C C . GLY A 1 116 ? -10.314 14.060 11.038 1.00 91.19 116 GLY A C 1
ATOM 959 O O . GLY A 1 116 ? -10.198 13.478 9.962 1.00 91.19 116 GLY A O 1
ATOM 960 N N . GLU A 1 117 ? -9.468 15.031 11.393 1.00 94.19 117 GLU A N 1
ATOM 961 C CA . GLU A 1 117 ? -8.290 15.381 10.591 1.00 94.19 117 GLU A CA 1
ATOM 962 C C . GLU A 1 117 ? -7.186 14.329 10.761 1.00 94.19 117 GLU A C 1
ATOM 964 O O . GLU A 1 117 ? -6.728 14.076 11.876 1.00 94.19 117 GLU A O 1
ATOM 969 N N . LYS A 1 118 ? -6.736 13.736 9.649 1.00 94.50 118 LYS A N 1
ATOM 970 C CA . LYS A 1 118 ? -5.649 12.752 9.620 1.00 94.50 118 LYS A CA 1
ATOM 971 C C . LYS A 1 118 ? -4.623 13.073 8.547 1.00 94.50 118 LYS A C 1
ATOM 973 O O . LYS A 1 118 ? -4.958 13.533 7.452 1.00 94.50 118 LYS A O 1
ATOM 978 N N . ARG A 1 119 ? -3.357 12.791 8.864 1.00 96.50 119 ARG A N 1
ATOM 979 C CA . ARG A 1 119 ? -2.269 12.767 7.886 1.00 96.50 119 ARG A CA 1
ATOM 980 C C . ARG A 1 119 ? -2.343 11.467 7.092 1.00 96.50 119 ARG A C 1
ATOM 982 O O . ARG A 1 119 ? -2.423 10.391 7.680 1.00 96.50 119 ARG A O 1
ATOM 989 N N . ILE A 1 120 ? -2.271 11.581 5.773 1.00 97.88 120 ILE A N 1
ATOM 990 C CA . ILE A 1 120 ? -2.130 10.462 4.847 1.00 97.88 120 ILE A CA 1
ATOM 991 C C . ILE A 1 120 ? -0.728 10.513 4.253 1.00 97.88 120 ILE A C 1
ATOM 993 O O . ILE A 1 120 ? -0.351 11.516 3.641 1.00 97.88 120 ILE A O 1
ATOM 997 N N . ASP A 1 121 ? 0.026 9.433 4.416 1.00 98.25 121 ASP A N 1
ATOM 998 C CA . ASP A 1 121 ? 1.339 9.231 3.825 1.00 98.25 121 ASP A CA 1
ATOM 999 C C . ASP A 1 121 ? 1.231 8.280 2.630 1.00 98.25 121 ASP A C 1
ATOM 1001 O O . ASP A 1 121 ? 0.880 7.112 2.758 1.00 98.25 121 ASP A O 1
ATOM 1005 N N . PHE A 1 122 ? 1.579 8.780 1.448 1.00 98.44 122 PHE A N 1
ATOM 1006 C CA . PHE A 1 122 ? 1.572 8.028 0.201 1.00 98.44 122 PHE A CA 1
ATOM 1007 C C . PHE A 1 122 ? 2.975 7.545 -0.166 1.00 98.44 122 PHE A C 1
ATOM 1009 O O . PHE A 1 122 ? 3.805 8.328 -0.650 1.00 98.44 122 PHE A O 1
ATOM 1016 N N . LEU A 1 123 ? 3.238 6.251 -0.004 1.00 98.06 123 LEU A N 1
ATOM 1017 C CA . LEU A 1 123 ? 4.545 5.624 -0.217 1.00 98.06 123 LEU A CA 1
ATOM 1018 C C . LEU A 1 123 ? 4.536 4.747 -1.470 1.00 98.06 123 LEU A C 1
ATOM 1020 O O . LEU A 1 123 ? 3.544 4.091 -1.755 1.00 98.06 123 LEU A O 1
ATOM 1024 N N . LYS A 1 124 ? 5.628 4.715 -2.235 1.00 97.44 124 LYS A N 1
ATOM 1025 C CA . LYS A 1 124 ? 5.717 3.913 -3.465 1.00 97.44 124 LYS A CA 1
ATOM 1026 C C . LYS A 1 124 ? 6.776 2.832 -3.350 1.00 97.44 124 LYS A C 1
ATOM 1028 O O . LYS A 1 124 ? 7.869 3.070 -2.831 1.00 97.44 124 LYS A O 1
ATOM 1033 N N . LYS A 1 125 ? 6.467 1.657 -3.892 1.00 96.62 125 LYS A N 1
ATOM 1034 C CA . LYS A 1 125 ? 7.358 0.506 -3.916 1.00 96.62 125 LYS A CA 1
ATOM 1035 C C . LYS A 1 125 ? 7.330 -0.183 -5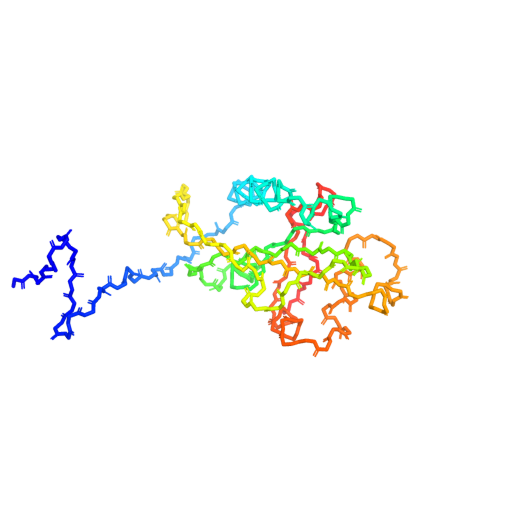.273 1.00 96.62 125 LYS A C 1
ATOM 1037 O O . LYS A 1 125 ? 6.282 -0.631 -5.711 1.00 96.62 125 LYS A O 1
ATOM 1042 N N . ALA A 1 126 ? 8.502 -0.333 -5.882 1.00 96.62 126 ALA A N 1
ATOM 1043 C CA . ALA A 1 126 ? 8.710 -1.297 -6.956 1.00 96.62 126 ALA A CA 1
ATOM 1044 C C . ALA A 1 126 ? 9.020 -2.679 -6.349 1.00 96.62 126 ALA A C 1
ATOM 1046 O O . ALA A 1 126 ? 9.936 -2.802 -5.522 1.00 96.62 126 ALA A O 1
ATOM 1047 N N . ILE A 1 127 ? 8.234 -3.686 -6.723 1.00 96.25 127 ILE A N 1
ATOM 1048 C CA . ILE A 1 127 ? 8.419 -5.099 -6.392 1.00 96.25 127 ILE A CA 1
ATOM 1049 C C . ILE A 1 127 ? 9.249 -5.725 -7.507 1.00 96.25 127 ILE A C 1
ATOM 1051 O O . ILE A 1 127 ? 8.962 -5.533 -8.688 1.00 96.25 127 ILE A O 1
ATOM 1055 N N . LYS A 1 128 ? 10.299 -6.439 -7.106 1.00 95.62 128 LYS A N 1
ATOM 1056 C CA . LYS A 1 128 ? 11.229 -7.063 -8.036 1.00 95.62 128 LYS A CA 1
ATOM 1057 C C . LYS A 1 128 ? 10.612 -8.264 -8.747 1.00 95.62 128 LYS A C 1
ATOM 1059 O O . LYS A 1 128 ? 9.796 -8.971 -8.154 1.00 95.62 128 LYS A O 1
ATOM 1064 N N . GLU A 1 129 ? 11.062 -8.525 -9.969 1.00 95.19 129 GLU A N 1
ATOM 1065 C CA . GLU A 1 129 ? 10.552 -9.619 -10.800 1.00 95.19 129 GLU A CA 1
ATOM 1066 C C . GLU A 1 129 ? 10.771 -10.993 -10.145 1.00 95.19 129 GLU A C 1
ATOM 1068 O O . GLU A 1 129 ? 9.902 -11.856 -10.190 1.00 95.19 129 GLU A O 1
ATOM 1073 N N . ASP A 1 130 ? 11.890 -11.187 -9.438 1.00 95.44 130 ASP A N 1
ATOM 1074 C CA . ASP A 1 130 ? 12.195 -12.431 -8.716 1.00 95.44 130 ASP A CA 1
ATOM 1075 C C . ASP A 1 130 ? 11.228 -12.724 -7.556 1.00 95.44 130 ASP A C 1
ATOM 1077 O O . ASP A 1 130 ? 11.050 -13.880 -7.174 1.00 95.44 130 ASP A O 1
ATOM 1081 N N . ILE A 1 131 ? 10.602 -11.690 -6.992 1.00 96.25 131 ILE A N 1
ATOM 1082 C CA . ILE A 1 131 ? 9.548 -11.818 -5.981 1.00 96.25 131 ILE A CA 1
ATOM 1083 C C . ILE A 1 131 ? 8.192 -12.058 -6.648 1.00 96.25 131 ILE A C 1
ATOM 1085 O O . ILE A 1 131 ? 7.413 -12.878 -6.161 1.00 96.25 131 ILE A O 1
ATOM 1089 N N . ILE A 1 132 ? 7.916 -11.384 -7.769 1.00 96.25 132 ILE A N 1
ATOM 1090 C CA . ILE A 1 132 ? 6.685 -11.585 -8.547 1.00 96.25 132 ILE A CA 1
ATOM 1091 C C . ILE A 1 132 ? 6.616 -13.028 -9.059 1.00 96.25 132 ILE A C 1
ATOM 1093 O O . ILE A 1 132 ? 5.603 -13.688 -8.863 1.00 96.25 132 ILE A O 1
ATOM 1097 N N . ASN A 1 133 ? 7.713 -13.572 -9.584 1.00 96.38 133 ASN A N 1
ATOM 1098 C CA . ASN A 1 133 ? 7.784 -14.947 -10.093 1.00 96.38 133 ASN A CA 1
ATOM 1099 C C . ASN A 1 133 ? 7.596 -16.033 -9.020 1.00 96.38 133 ASN A C 1
ATOM 1101 O O . ASN A 1 133 ? 7.443 -17.203 -9.355 1.00 96.38 133 ASN A O 1
ATOM 1105 N N . LYS A 1 134 ? 7.627 -15.666 -7.733 1.00 96.56 134 LYS A N 1
ATOM 1106 C CA . LYS A 1 134 ? 7.325 -16.567 -6.607 1.00 96.56 134 LYS A CA 1
ATOM 1107 C C . LYS A 1 134 ? 5.851 -16.537 -6.193 1.00 96.56 134 LYS A C 1
ATOM 1109 O O . LYS A 1 134 ? 5.479 -17.261 -5.276 1.00 96.56 134 LYS A O 1
ATOM 1114 N N . SER A 1 135 ? 5.041 -15.665 -6.791 1.00 96.81 135 SER A N 1
ATOM 1115 C CA . SER A 1 135 ? 3.605 -15.607 -6.516 1.00 96.81 135 SER A CA 1
ATOM 1116 C C . SER A 1 135 ? 2.874 -16.806 -7.116 1.00 96.81 135 SER A C 1
ATOM 1118 O O . SER A 1 135 ? 3.299 -17.367 -8.123 1.00 96.81 135 SER A O 1
ATOM 1120 N N . GLU A 1 136 ? 1.768 -17.202 -6.486 1.00 95.88 136 GLU A N 1
ATOM 1121 C CA . GLU A 1 136 ? 0.931 -18.314 -6.958 1.00 95.88 136 GLU A CA 1
ATOM 1122 C C . GLU A 1 136 ? 0.233 -17.990 -8.287 1.00 95.88 136 GLU A C 1
ATOM 1124 O O . GLU A 1 136 ? -0.053 -18.886 -9.081 1.00 95.88 136 GLU A O 1
ATOM 1129 N N . SER A 1 137 ? -0.045 -16.708 -8.536 1.00 96.12 137 SER A N 1
ATOM 1130 C CA . SER A 1 137 ? -0.630 -16.215 -9.778 1.00 96.12 137 SER A CA 1
ATOM 1131 C C . SER A 1 137 ? -0.284 -14.741 -10.006 1.00 96.12 137 SER A C 1
ATOM 1133 O O . SER A 1 137 ? 0.174 -14.049 -9.100 1.00 96.12 137 SER A O 1
ATOM 1135 N N . GLU A 1 138 ? -0.572 -14.219 -11.202 1.00 94.12 138 GLU A N 1
ATOM 1136 C CA . GLU A 1 138 ? -0.386 -12.791 -11.509 1.00 94.12 138 GLU A CA 1
ATOM 1137 C C . GLU A 1 138 ? -1.413 -11.860 -10.836 1.00 94.12 138 GLU A C 1
ATOM 1139 O O . GLU A 1 138 ? -1.396 -10.647 -11.069 1.00 94.12 138 GLU A O 1
ATOM 1144 N N . LYS A 1 139 ? -2.324 -12.396 -10.013 1.00 96.94 139 LYS A N 1
ATOM 1145 C CA . LYS A 1 139 ? -3.310 -11.583 -9.297 1.00 96.94 139 LYS A CA 1
ATOM 1146 C C . LYS A 1 139 ? -2.623 -10.656 -8.287 1.00 96.94 139 LYS A C 1
ATOM 1148 O O . LYS A 1 139 ? -1.662 -11.071 -7.629 1.00 96.94 139 LYS A O 1
ATOM 1153 N N . PRO A 1 140 ? -3.129 -9.422 -8.098 1.00 97.62 140 PRO A N 1
ATOM 1154 C CA . PRO A 1 140 ? -2.551 -8.480 -7.147 1.00 97.62 140 PRO A CA 1
ATOM 1155 C C . PRO A 1 140 ? -2.404 -9.053 -5.736 1.00 97.62 140 PRO A C 1
ATOM 1157 O O . PRO A 1 140 ? -1.367 -8.851 -5.105 1.00 97.62 140 PRO A O 1
ATOM 1160 N N . GLU A 1 141 ? -3.401 -9.798 -5.244 1.00 97.81 141 GLU A N 1
ATOM 1161 C CA . GLU A 1 141 ? -3.360 -10.380 -3.901 1.00 97.81 141 GLU A CA 1
ATOM 1162 C C . GLU A 1 141 ? -2.185 -11.351 -3.724 1.00 97.81 141 GLU A C 1
ATOM 1164 O O . GLU A 1 141 ? -1.479 -11.286 -2.715 1.00 97.81 141 GLU A O 1
ATOM 1169 N N . ASP A 1 142 ? -1.939 -12.210 -4.712 1.00 97.81 142 ASP A N 1
ATOM 1170 C CA . ASP A 1 142 ? -0.914 -13.255 -4.636 1.00 97.81 142 ASP A CA 1
ATOM 1171 C C . ASP A 1 142 ? 0.494 -12.665 -4.771 1.00 97.81 142 ASP A C 1
ATOM 1173 O O . ASP A 1 142 ? 1.416 -13.055 -4.047 1.00 97.81 142 ASP A O 1
ATOM 1177 N N . ILE A 1 143 ? 0.659 -11.647 -5.621 1.00 98.12 143 ILE A N 1
ATOM 1178 C CA . ILE A 1 143 ? 1.915 -10.895 -5.730 1.00 98.12 143 ILE A CA 1
ATOM 1179 C C . ILE A 1 143 ? 2.233 -10.170 -4.417 1.00 98.12 143 ILE A C 1
ATOM 1181 O O . ILE A 1 143 ? 3.376 -10.200 -3.948 1.00 98.12 143 ILE A O 1
ATOM 1185 N N . LEU A 1 144 ? 1.239 -9.525 -3.799 1.00 97.81 144 LEU A N 1
ATOM 1186 C CA . LEU A 1 144 ? 1.429 -8.828 -2.528 1.00 97.81 144 LEU A CA 1
ATOM 1187 C C . LEU A 1 144 ? 1.758 -9.797 -1.392 1.00 97.81 144 LEU A C 1
ATOM 1189 O O . LEU A 1 144 ? 2.681 -9.521 -0.624 1.00 97.81 144 LEU A O 1
ATOM 1193 N N . LYS A 1 145 ? 1.073 -10.943 -1.306 1.00 97.38 145 LYS A N 1
ATOM 1194 C CA . LYS A 1 145 ? 1.408 -12.002 -0.341 1.00 97.38 145 LYS A CA 1
ATOM 1195 C C . LYS A 1 145 ? 2.838 -12.495 -0.538 1.00 97.38 145 LYS A C 1
ATOM 1197 O O . LYS A 1 145 ? 3.598 -12.508 0.430 1.00 97.38 145 LYS A O 1
ATOM 1202 N N . SER A 1 146 ? 3.245 -12.779 -1.780 1.00 97.19 146 SER A N 1
ATOM 1203 C CA . SER A 1 146 ? 4.632 -13.146 -2.090 1.00 97.19 146 SER A CA 1
ATOM 1204 C C . SER A 1 146 ? 5.618 -12.066 -1.634 1.00 97.19 146 SER A C 1
ATOM 1206 O O . SER A 1 146 ? 6.635 -12.371 -1.012 1.00 97.19 146 SER A O 1
ATOM 1208 N N . TYR A 1 147 ? 5.316 -10.786 -1.863 1.00 97.38 147 TYR A N 1
ATOM 1209 C CA . TYR A 1 147 ? 6.169 -9.682 -1.418 1.00 97.38 147 TYR A CA 1
ATOM 1210 C C . TYR A 1 147 ? 6.273 -9.559 0.106 1.00 97.38 147 TYR A C 1
ATOM 1212 O O . TYR A 1 147 ? 7.365 -9.305 0.623 1.00 97.38 147 TYR A O 1
ATOM 1220 N N . LEU A 1 148 ? 5.169 -9.741 0.829 1.00 96.56 148 LEU A N 1
ATOM 1221 C CA . LEU A 1 148 ? 5.144 -9.674 2.291 1.00 96.56 148 LEU A CA 1
ATOM 1222 C C . LEU A 1 148 ? 5.859 -10.873 2.930 1.00 96.56 148 LEU A C 1
ATOM 1224 O O . LEU A 1 148 ? 6.542 -10.700 3.937 1.00 96.56 148 LEU A O 1
ATOM 1228 N N . GLN A 1 149 ? 5.768 -12.056 2.319 1.00 95.75 149 GLN A N 1
ATOM 1229 C CA . GLN A 1 149 ? 6.433 -13.276 2.785 1.00 95.75 149 GLN A CA 1
ATOM 1230 C C . GLN A 1 149 ? 7.929 -13.307 2.440 1.00 95.75 149 GLN A C 1
ATOM 1232 O O . GLN A 1 149 ? 8.763 -13.605 3.292 1.00 95.75 149 GLN A O 1
ATOM 1237 N N . ASN A 1 150 ? 8.279 -12.988 1.192 1.00 94.06 150 ASN A N 1
ATOM 1238 C CA . ASN A 1 150 ? 9.613 -13.228 0.634 1.00 94.06 150 ASN A CA 1
ATOM 1239 C C . ASN A 1 150 ? 10.474 -11.959 0.528 1.00 94.06 150 ASN A C 1
ATOM 1241 O O . ASN A 1 150 ? 11.659 -12.030 0.204 1.00 94.06 150 ASN A O 1
ATOM 1245 N N . GLY A 1 151 ? 9.907 -10.773 0.762 1.00 88.94 151 GLY A N 1
ATOM 1246 C CA . GLY A 1 151 ? 10.611 -9.510 0.576 1.00 88.94 151 GLY A CA 1
ATOM 1247 C C . GLY A 1 151 ? 11.728 -9.280 1.600 1.00 88.94 151 GLY A C 1
ATOM 1248 O O . GLY A 1 151 ? 11.503 -9.247 2.809 1.00 88.94 151 GLY A O 1
ATOM 1249 N N . HIS A 1 152 ? 12.934 -8.967 1.124 1.00 89.50 152 HIS A N 1
ATOM 1250 C CA . HIS A 1 152 ? 14.109 -8.759 1.988 1.00 89.50 152 HIS A CA 1
ATOM 1251 C C . HIS A 1 152 ? 14.341 -7.308 2.444 1.00 89.50 152 HIS A C 1
ATOM 1253 O O . HIS A 1 152 ? 15.315 -7.021 3.141 1.00 89.50 152 HIS A O 1
ATOM 1259 N N . THR A 1 153 ? 13.473 -6.373 2.061 1.00 89.06 153 THR A N 1
ATOM 1260 C CA . THR A 1 153 ? 13.641 -4.952 2.401 1.00 89.06 153 THR A CA 1
ATOM 1261 C C . THR A 1 153 ? 13.110 -4.623 3.792 1.00 89.06 153 THR A C 1
ATOM 1263 O O . THR A 1 153 ? 12.212 -5.290 4.298 1.00 89.06 153 THR A O 1
ATOM 1266 N N . SER A 1 154 ? 13.601 -3.545 4.406 1.00 88.44 154 SER A N 1
ATOM 1267 C CA . SER A 1 154 ? 13.040 -3.072 5.677 1.00 88.44 154 SER A CA 1
ATOM 1268 C C . SER A 1 154 ? 11.542 -2.783 5.560 1.00 88.44 154 SER A C 1
ATOM 1270 O O . SER A 1 154 ? 10.792 -3.154 6.453 1.00 88.44 154 SER A O 1
ATOM 1272 N N . SER A 1 155 ? 11.090 -2.208 4.436 1.00 89.25 155 SER A N 1
ATOM 1273 C CA . SER A 1 155 ? 9.671 -1.932 4.181 1.00 89.25 155 SER A CA 1
ATOM 1274 C C . SER A 1 155 ? 8.821 -3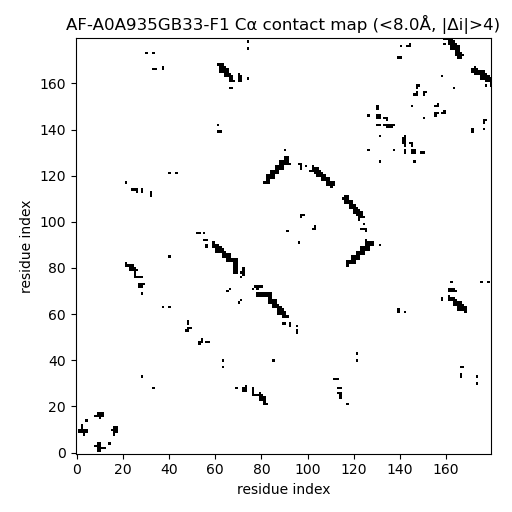.205 4.138 1.00 89.25 155 SER A C 1
ATOM 1276 O O . SER A 1 155 ? 7.784 -3.238 4.786 1.00 89.25 155 SER A O 1
ATOM 1278 N N . SER A 1 156 ? 9.244 -4.260 3.427 1.00 91.12 156 SER A N 1
ATOM 1279 C CA . SER A 1 156 ? 8.496 -5.532 3.395 1.00 91.12 156 SER A CA 1
ATOM 1280 C C . SER A 1 156 ? 8.400 -6.161 4.784 1.00 91.12 156 SER A C 1
ATOM 1282 O O . SER A 1 156 ? 7.310 -6.532 5.204 1.00 91.12 156 SER A O 1
ATOM 1284 N N . LYS A 1 157 ? 9.503 -6.175 5.544 1.00 93.44 157 LYS A N 1
ATOM 1285 C CA . LYS A 1 157 ? 9.519 -6.688 6.923 1.00 93.44 157 LYS A CA 1
ATOM 1286 C C . LYS A 1 157 ? 8.603 -5.898 7.862 1.00 93.44 157 LYS A C 1
ATOM 1288 O O . LYS A 1 157 ? 7.964 -6.494 8.719 1.00 93.44 157 LYS A O 1
ATOM 1293 N N . LEU A 1 158 ? 8.549 -4.571 7.722 1.00 92.88 158 LEU A N 1
ATOM 1294 C CA . LEU A 1 158 ? 7.681 -3.701 8.527 1.00 92.88 158 LEU A CA 1
ATOM 1295 C C . LEU A 1 158 ? 6.205 -3.848 8.151 1.00 92.88 158 LEU A C 1
ATOM 1297 O O . LEU A 1 158 ? 5.341 -3.769 9.018 1.00 92.88 158 LEU A O 1
ATOM 1301 N N . LEU A 1 159 ? 5.914 -4.027 6.863 1.00 95.06 159 LEU A N 1
ATOM 1302 C CA . LEU A 1 159 ? 4.553 -4.227 6.372 1.00 95.06 159 LEU A CA 1
ATOM 1303 C C . LEU A 1 159 ? 4.000 -5.589 6.793 1.00 95.06 159 LEU A C 1
ATOM 1305 O O . LEU A 1 159 ? 2.866 -5.647 7.239 1.00 95.06 159 LEU A O 1
ATOM 1309 N N . ALA A 1 160 ? 4.810 -6.649 6.759 1.00 95.50 160 ALA A N 1
ATOM 1310 C CA . ALA A 1 160 ? 4.391 -7.998 7.150 1.00 95.50 160 ALA A CA 1
ATOM 1311 C C . ALA A 1 160 ? 4.050 -8.152 8.650 1.00 95.50 160 ALA A C 1
ATOM 1313 O O . ALA A 1 160 ? 3.472 -9.160 9.056 1.00 95.50 160 ALA A O 1
ATOM 1314 N N . GLN A 1 161 ? 4.405 -7.169 9.487 1.00 95.44 161 GLN A N 1
ATOM 1315 C CA . GLN A 1 161 ? 4.099 -7.151 10.925 1.00 95.44 161 GLN A CA 1
ATOM 1316 C C . GLN A 1 161 ? 2.680 -6.680 11.255 1.00 95.44 161 GLN A C 1
ATOM 1318 O O . GLN A 1 161 ? 2.311 -6.693 12.427 1.00 95.44 161 GLN A O 1
ATOM 1323 N N . LYS A 1 162 ? 1.909 -6.215 10.271 1.00 95.25 162 LYS A N 1
ATOM 1324 C CA . LYS A 1 162 ? 0.544 -5.716 10.459 1.00 95.25 162 LYS A CA 1
ATOM 1325 C C . LYS A 1 162 ? -0.316 -6.090 9.265 1.00 95.25 162 LYS A C 1
ATOM 1327 O O . LYS A 1 162 ? 0.204 -6.466 8.218 1.00 95.25 162 LYS A O 1
ATOM 1332 N N . SER A 1 163 ? -1.622 -5.936 9.422 1.00 97.12 163 SER A N 1
ATOM 1333 C CA . SER A 1 163 ? -2.567 -6.195 8.344 1.00 97.12 163 SER A CA 1
ATOM 1334 C C . SER A 1 163 ? -2.362 -5.262 7.139 1.00 97.12 163 SER A C 1
ATOM 1336 O O . SER A 1 163 ? -1.892 -4.126 7.274 1.00 97.12 163 SER A O 1
ATOM 1338 N N . VAL A 1 164 ? -2.732 -5.747 5.952 1.00 98.31 164 VAL A N 1
ATOM 1339 C CA . VAL A 1 164 ? -2.738 -5.003 4.682 1.00 98.31 164 VAL A CA 1
ATOM 1340 C C . VAL A 1 164 ? -4.100 -5.176 4.021 1.00 98.31 164 VAL A C 1
ATOM 1342 O O . VAL A 1 164 ? -4.555 -6.302 3.813 1.00 98.31 164 VAL A O 1
ATOM 1345 N N . VAL A 1 165 ? -4.735 -4.059 3.667 1.00 98.62 165 VAL A N 1
ATOM 1346 C CA . VAL A 1 165 ? -6.090 -4.019 3.097 1.00 98.62 165 VAL A CA 1
ATOM 1347 C C . VAL A 1 165 ? -6.045 -3.388 1.707 1.00 98.62 165 VAL A C 1
ATOM 1349 O O . VAL A 1 165 ? -5.403 -2.355 1.508 1.00 98.62 165 VAL A O 1
ATOM 1352 N N . G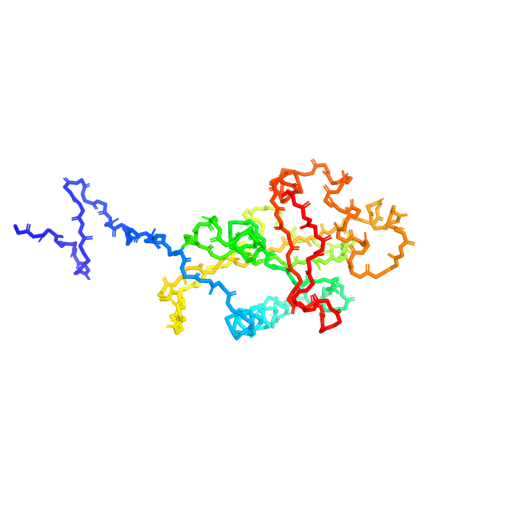LY A 1 166 ? -6.703 -4.007 0.729 1.00 98.69 166 GLY A N 1
ATOM 1353 C CA . GLY A 1 166 ? -6.744 -3.521 -0.648 1.00 98.69 166 GLY A CA 1
ATOM 1354 C C . GLY A 1 166 ? -7.616 -2.272 -0.815 1.00 98.69 166 GLY A C 1
ATOM 1355 O O . GLY A 1 166 ? -8.714 -2.179 -0.267 1.00 98.69 166 GLY A O 1
ATOM 1356 N N . LEU A 1 167 ? -7.115 -1.303 -1.587 1.00 98.81 167 LEU A N 1
ATOM 1357 C CA . LEU A 1 167 ? -7.842 -0.094 -1.994 1.00 98.81 167 LEU A CA 1
ATOM 1358 C C . LEU A 1 167 ? -8.063 -0.040 -3.511 1.00 98.81 167 LEU A C 1
ATOM 1360 O O . LEU A 1 167 ? -9.081 0.455 -3.966 1.00 98.81 167 LEU A O 1
ATOM 1364 N N . PHE A 1 168 ? -7.111 -0.519 -4.305 1.00 98.56 168 PHE A N 1
ATOM 1365 C CA . PHE A 1 168 ? -7.216 -0.572 -5.764 1.00 98.56 168 PHE A CA 1
ATOM 1366 C C . PHE A 1 168 ? -6.284 -1.677 -6.276 1.00 98.56 168 PHE A C 1
ATOM 1368 O O . PHE A 1 168 ? -5.194 -1.798 -5.715 1.00 98.56 168 PHE A O 1
ATOM 1375 N N . PRO A 1 169 ? -6.608 -2.437 -7.334 1.00 98.25 169 PRO A N 1
ATOM 1376 C CA . PRO A 1 169 ? -7.788 -2.338 -8.206 1.00 98.25 169 PRO A CA 1
ATOM 1377 C C . PRO A 1 169 ? -9.140 -2.688 -7.536 1.00 98.25 169 PRO A C 1
ATOM 1379 O O . PRO A 1 169 ? -9.158 -3.129 -6.385 1.00 98.25 169 PRO A O 1
ATOM 1382 N N . PRO A 1 170 ? -10.293 -2.410 -8.189 1.00 97.81 170 PRO A N 1
ATOM 1383 C CA . PRO A 1 170 ? -11.619 -2.551 -7.567 1.00 97.81 170 PRO A CA 1
ATOM 1384 C C . PRO A 1 170 ? -11.948 -3.965 -7.076 1.00 97.81 170 PRO A C 1
ATOM 1386 O O . PRO A 1 170 ? -12.676 -4.137 -6.104 1.00 97.81 170 PRO A O 1
ATOM 1389 N N . ASP A 1 171 ? -11.396 -4.975 -7.736 1.00 97.12 171 ASP A N 1
ATOM 1390 C CA . ASP A 1 171 ? -11.492 -6.391 -7.390 1.00 97.12 171 ASP A CA 1
ATOM 1391 C C . ASP A 1 171 ? -10.834 -6.737 -6.052 1.00 97.12 171 ASP A C 1
ATOM 1393 O O . ASP A 1 171 ? -11.204 -7.757 -5.474 1.00 97.12 171 ASP A O 1
ATOM 1397 N N . ILE A 1 172 ? -9.921 -5.905 -5.535 1.00 98.00 172 ILE A N 1
ATOM 1398 C CA . ILE A 1 172 ? -9.293 -6.096 -4.219 1.00 98.00 172 ILE A CA 1
ATOM 1399 C C . ILE A 1 172 ? -9.770 -5.102 -3.156 1.00 98.00 172 ILE A C 1
ATOM 1401 O O . ILE A 1 172 ? -9.282 -5.140 -2.027 1.00 98.00 172 ILE A O 1
ATOM 1405 N N . PHE A 1 173 ? -10.698 -4.205 -3.494 1.00 98.56 173 PHE A N 1
ATOM 1406 C CA . PHE A 1 173 ? -11.191 -3.193 -2.562 1.00 98.56 173 PHE A CA 1
ATOM 1407 C C . PHE A 1 173 ? -11.791 -3.838 -1.304 1.00 98.56 173 PHE A C 1
ATOM 1409 O O . PHE A 1 173 ? -12.540 -4.808 -1.407 1.00 98.56 173 PHE A O 1
ATOM 1416 N N . GLU A 1 174 ? -11.440 -3.312 -0.125 1.00 97.88 174 GLU A N 1
ATOM 1417 C CA . GLU A 1 174 ? -11.808 -3.828 1.212 1.00 97.88 174 GLU A CA 1
ATOM 1418 C C . GLU A 1 174 ? -11.280 -5.225 1.562 1.00 97.88 174 GLU A C 1
ATOM 1420 O O . GLU A 1 174 ? -11.410 -5.652 2.712 1.00 97.88 174 GLU A O 1
ATOM 1425 N N . LYS A 1 175 ? -10.654 -5.948 0.627 1.00 98.25 175 LYS A N 1
ATOM 1426 C CA . LYS A 1 175 ? -10.119 -7.274 0.929 1.00 98.25 175 LYS A CA 1
ATOM 1427 C C . LYS A 1 175 ? -8.931 -7.166 1.873 1.00 98.25 175 LYS A C 1
ATOM 1429 O O . LYS A 1 175 ? -8.006 -6.383 1.649 1.00 98.25 175 LYS A O 1
ATOM 1434 N N . ILE A 1 176 ? -8.917 -8.028 2.884 1.00 98.19 176 ILE A N 1
ATOM 1435 C CA . ILE A 1 176 ? -7.737 -8.260 3.713 1.00 98.19 176 ILE A CA 1
ATOM 1436 C C . ILE A 1 176 ? -6.779 -9.130 2.894 1.00 98.19 176 ILE A C 1
ATOM 1438 O O . ILE A 1 176 ? -7.020 -10.314 2.673 1.00 98.19 176 ILE A O 1
ATOM 1442 N N . ILE A 1 177 ? -5.712 -8.515 2.387 1.00 97.81 177 ILE A N 1
ATOM 1443 C CA . ILE A 1 177 ? -4.678 -9.187 1.586 1.00 97.81 177 ILE A CA 1
ATOM 1444 C C . ILE A 1 177 ? -3.766 -10.011 2.499 1.00 97.81 177 ILE A C 1
ATOM 1446 O O . ILE A 1 177 ? -3.327 -11.108 2.148 1.00 97.81 177 ILE A O 1
ATOM 1450 N N . TRP A 1 178 ? -3.467 -9.440 3.665 1.00 97.62 178 TRP A N 1
ATOM 1451 C CA . TRP A 1 178 ? -2.587 -9.990 4.681 1.00 97.62 178 TRP A CA 1
ATOM 1452 C C . TRP A 1 178 ? -3.169 -9.668 6.048 1.00 97.62 178 TRP A C 1
ATOM 1454 O O . TRP A 1 178 ? -3.439 -8.503 6.339 1.00 97.62 178 TRP A O 1
ATOM 1464 N N . GLU A 1 179 ? -3.348 -10.693 6.867 1.00 94.50 179 GLU A N 1
ATOM 1465 C CA . GLU A 1 179 ? -3.830 -10.586 8.240 1.00 94.50 179 GLU A CA 1
ATOM 1466 C C . GLU A 1 179 ? -2.701 -10.993 9.185 1.00 94.50 179 GLU A C 1
ATOM 1468 O O . GLU A 1 179 ? -1.937 -11.916 8.876 1.00 94.50 179 GLU A O 1
ATOM 1473 N N . LYS A 1 180 ? -2.558 -10.280 10.305 1.00 86.88 180 LYS A N 1
ATOM 1474 C CA . LYS A 1 180 ? -1.502 -10.539 11.282 1.00 86.88 180 LYS A CA 1
ATOM 1475 C C . LYS A 1 180 ? -2.034 -10.781 12.683 1.00 86.88 180 LYS A C 1
ATOM 1477 O O . LYS A 1 180 ? -3.006 -10.093 13.056 1.00 86.88 180 LYS A O 1
#

Nearest PDB structures (foldseek):
  8exf-assembly1_A  TM=4.629E-01  e=3.322E-01  Homo sapiens
  5xc5-assembly1_A  TM=7.009E-01  e=6.113E+00  Acanthamoeba polyphaga mimivirus
  3bfk-assembly2_B  TM=5.407E-01  e=4.484E+00  Plasmodium falciparum 3D7
  8imx-assembly1_S  TM=4.707E-01  e=5.401E+00  Homo sapiens
  2x5r-assembly1_A-2  TM=2.506E-01  e=2.567E+00  Pyrobaculum spherical virus

Foldseek 3Di:
DFDADPVRATADPVRHGPPDQQDWALFACDLVNLLVVLVVLVVVVCVQCVPPLNVVQPVFWLFKKWFDQNQQCNVPSGRTDRATEIETEGADDPPRDQDPVVQPWDWDWDQDPTRGIHIYIYHYDHDYPVLQVPFPDSHSLRSLVSCLVPPPDPVSVNRVVAWMATSDDPVRHRPTSHHD

Secondary structure (DSSP, 8-state):
--EE-TTS-EE-TTS-B-PPP---B-SPPPHHHHHHHHHHHHHHHHHHHTSGGGGGGGGGEEEEEEEHHHHHHHHHS-S-BS-EEEEEEEE--SS-----GGGG-EEEEEEETTTEEEEEEEEEEEEPHHHHTTSSSSSHHHHHHHHHHH--SHHHHHHTTS-EEEEESGGGTT-EEE--

Sequence (180 aa):
MPELNRKGNLIDGEGQMKGKEEVRTYEKLTKEDLKEIEQYAKEELKRFLNKEKYKVYENKLIAICLCQGAAQHFVDGKTGIKDIDVWFFFKEDKDVKIPNFKNMRKSVSKKFTNIGEKRIDFLKKAIKEDIINKSESEKPEDILKSYLQNGHTSSSKLLAQKSVVGLFPPDIFEKIIWEK

pLDDT: mean 91.08, std 12.06, range [45.66, 98.81]

Solvent-accessible surface area (backbone atoms only — not comparable to full-atom values): 9960 Å² total; per-residue (Å²): 132,88,47,62,46,101,84,70,45,57,28,46,102,82,71,46,72,60,70,80,78,69,67,65,35,62,65,74,69,45,74,68,56,49,50,54,52,38,50,54,49,53,54,49,48,51,63,53,38,69,37,77,84,43,42,82,45,70,92,24,61,50,34,33,29,36,24,48,53,36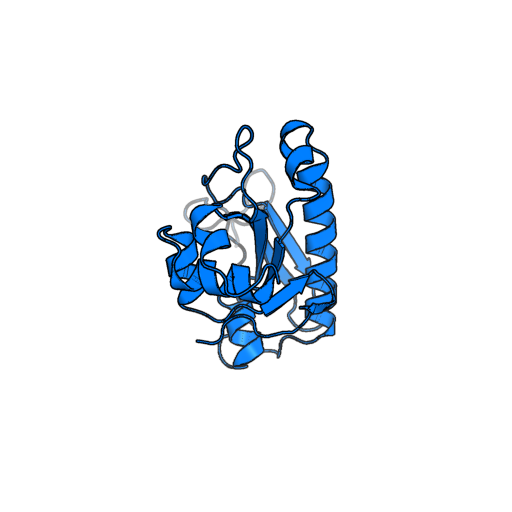,22,31,15,56,76,69,58,70,45,50,33,48,47,38,40,35,39,39,35,23,54,56,52,95,85,52,78,78,58,73,68,73,23,61,58,47,76,50,77,47,75,43,94,81,67,41,74,33,45,37,38,42,31,50,43,62,44,51,67,79,42,47,74,64,22,91,44,95,48,50,57,36,30,48,44,27,34,41,75,69,38,88,46,72,64,27,53,61,45,54,72,29,15,30,26,28,44,30,53,80,94,38,44,79,36,74,60,39,84,106